Protein AF-A0AAV2L0Q2-F1 (afdb_monomer_lite)

Foldseek 3Di:
DDDDDDDDDDDDPPPPPPPPPAKDKDFPAAAFFKTKMFIDQDPQFQKKKKFKAAPVRDTFWIDMDGNPDGIDMIGGRGGGQGKIKMKMFRAHPVRDGPHMDIDMATHWFEEFDAWPDWDAPAQFKIFTFGDDTPNFQWKKKWKWFPDPPTPDIDIDIGRDPRDMDGGHHGFTKIWIWMWGGDRRHIYDIHGTDIDTYHHNVVRVVVVVVVVVVVVVVVVVVVVVVVVVVVVVVVVVVVVVVVVVVVVVVVVVVVVVVVVVVVVVVVVVVVVVVVVVVVVVVVVVVVVVVVVVVVCVVVVVVVVVVVVVVVPPPPDDDDDDDDDDD

Structure (mmCIF, N/CA/C/O backbone):
data_AF-A0AAV2L0Q2-F1
#
_entry.id   AF-A0AAV2L0Q2-F1
#
loop_
_atom_site.group_PDB
_atom_site.id
_atom_site.type_symbol
_atom_site.label_atom_id
_atom_site.label_alt_id
_atom_site.label_comp_id
_atom_site.label_asym_id
_atom_site.label_entity_id
_atom_site.label_seq_id
_atom_site.pdbx_PDB_ins_code
_atom_site.Cartn_x
_atom_site.Cartn_y
_atom_site.Cartn_z
_atom_site.occupancy
_atom_site.B_iso_or_equiv
_atom_site.auth_seq_id
_atom_site.auth_comp_id
_atom_site.auth_asym_id
_atom_site.auth_atom_id
_atom_site.pdbx_PDB_model_num
ATOM 1 N N . MET A 1 1 ? 45.723 -58.189 -77.470 1.00 44.84 1 MET A N 1
ATOM 2 C CA . MET A 1 1 ? 46.097 -57.804 -76.093 1.00 44.84 1 MET A CA 1
ATOM 3 C C . MET A 1 1 ? 46.520 -56.346 -76.115 1.00 44.84 1 MET A C 1
ATOM 5 O O . MET A 1 1 ? 47.486 -56.028 -76.790 1.00 44.84 1 MET A O 1
ATOM 9 N N . GLY A 1 2 ? 45.765 -55.464 -75.466 1.00 42.34 2 GLY A N 1
ATOM 10 C CA . GLY A 1 2 ? 46.057 -54.032 -75.399 1.00 42.34 2 GLY A CA 1
ATOM 11 C C . GLY A 1 2 ? 45.184 -53.405 -74.321 1.00 42.34 2 GLY A C 1
ATOM 12 O O . GLY A 1 2 ? 44.010 -53.138 -74.554 1.00 42.34 2 GLY A O 1
ATOM 13 N N . LEU A 1 3 ? 45.747 -53.283 -73.121 1.00 39.25 3 LEU A N 1
ATOM 14 C CA . LEU A 1 3 ? 45.095 -52.801 -71.906 1.00 39.25 3 LEU A CA 1
ATOM 15 C C . LEU A 1 3 ? 44.902 -51.277 -72.018 1.00 39.25 3 LEU A C 1
ATOM 17 O O . LEU A 1 3 ? 45.879 -50.530 -71.989 1.00 39.25 3 LEU A O 1
ATOM 21 N N . LYS A 1 4 ? 43.662 -50.805 -72.187 1.00 45.72 4 LYS A N 1
ATOM 22 C CA . LYS A 1 4 ? 43.332 -49.373 -72.118 1.00 45.72 4 LYS A CA 1
ATOM 23 C C . LYS A 1 4 ? 42.898 -49.035 -70.697 1.00 45.72 4 LYS A C 1
ATOM 25 O O . LYS A 1 4 ? 41.788 -49.355 -70.288 1.00 45.72 4 LYS A O 1
ATOM 30 N N . TRP A 1 5 ? 43.800 -48.395 -69.965 1.00 41.66 5 TRP A N 1
ATOM 31 C CA . TRP A 1 5 ? 43.518 -47.745 -68.693 1.00 41.66 5 TRP A CA 1
ATOM 32 C C . TRP A 1 5 ? 42.652 -46.510 -68.952 1.00 41.66 5 TRP A C 1
ATOM 34 O O . TRP A 1 5 ? 43.091 -45.586 -69.635 1.00 41.66 5 TRP A O 1
ATOM 44 N N . VAL A 1 6 ? 41.424 -46.494 -68.434 1.00 44.06 6 VAL A N 1
ATOM 45 C CA . VAL A 1 6 ? 40.620 -45.270 -68.352 1.00 44.06 6 VAL A CA 1
ATOM 46 C C . VAL A 1 6 ? 40.772 -44.731 -66.937 1.00 44.06 6 VAL A C 1
ATOM 48 O O . VAL A 1 6 ? 40.397 -45.375 -65.961 1.00 44.06 6 VAL A O 1
ATOM 51 N N . LEU A 1 7 ? 41.403 -43.565 -66.861 1.00 41.22 7 LEU A N 1
ATOM 52 C CA . LEU A 1 7 ? 41.655 -42.787 -65.659 1.00 41.22 7 LEU A CA 1
ATOM 53 C C . LEU A 1 7 ? 40.315 -42.250 -65.120 1.00 41.22 7 LEU A C 1
ATOM 55 O O . LEU A 1 7 ? 39.635 -41.488 -65.806 1.00 41.22 7 LEU A O 1
ATOM 59 N N . LEU A 1 8 ? 39.928 -42.654 -63.910 1.00 36.44 8 LEU A N 1
ATOM 60 C CA . LEU A 1 8 ? 38.753 -42.133 -63.210 1.00 36.44 8 LEU A CA 1
ATOM 61 C C . LEU A 1 8 ? 39.124 -40.783 -62.564 1.00 36.44 8 LEU A C 1
ATOM 63 O O . LEU A 1 8 ? 39.850 -40.747 -61.573 1.00 36.44 8 LEU A O 1
ATOM 67 N N . LEU A 1 9 ? 38.666 -39.670 -63.142 1.00 40.19 9 LEU A N 1
ATOM 68 C CA . LEU A 1 9 ? 38.799 -38.329 -62.560 1.00 40.19 9 LEU A CA 1
ATOM 69 C C . LEU A 1 9 ? 37.699 -38.119 -61.511 1.00 40.19 9 LEU A C 1
ATOM 71 O O . LEU A 1 9 ? 36.531 -37.938 -61.849 1.00 40.19 9 LEU A O 1
ATOM 75 N N . LEU A 1 10 ? 38.083 -38.155 -60.236 1.00 35.16 10 LEU A N 1
ATOM 76 C CA . LEU A 1 10 ? 37.221 -37.852 -59.097 1.00 35.16 10 LEU A CA 1
ATOM 77 C C . LEU A 1 10 ? 37.263 -36.336 -58.848 1.00 35.16 10 LEU A C 1
ATOM 79 O O . LEU A 1 10 ? 38.253 -35.809 -58.345 1.00 35.16 10 LEU A O 1
ATOM 83 N N . VAL A 1 11 ? 36.210 -35.621 -59.252 1.00 42.47 11 VAL A N 1
ATOM 84 C CA . VAL A 1 11 ? 36.063 -34.186 -58.970 1.00 42.47 11 VAL A CA 1
ATOM 85 C C . VAL A 1 11 ? 35.545 -34.038 -57.542 1.00 42.47 11 VAL A C 1
ATOM 87 O O . VAL A 1 11 ? 34.364 -34.237 -57.271 1.00 42.47 11 VAL A O 1
ATOM 90 N N . LEU A 1 12 ? 36.450 -33.710 -56.621 1.00 35.06 12 LEU A N 1
ATOM 91 C CA . LEU A 1 12 ? 36.125 -33.355 -55.244 1.00 35.06 12 LEU A CA 1
ATOM 92 C C . LEU A 1 12 ? 35.564 -31.921 -55.238 1.00 35.06 12 LEU A C 1
ATOM 94 O O . LEU A 1 12 ? 36.324 -30.953 -55.278 1.00 35.06 12 LEU A O 1
ATOM 98 N N . GLN A 1 13 ? 34.239 -31.761 -55.229 1.00 44.25 13 GLN A N 1
ATOM 99 C CA . GLN A 1 13 ? 33.643 -30.464 -54.912 1.00 44.25 13 GLN A CA 1
ATOM 100 C C . GLN A 1 13 ? 33.797 -30.213 -53.411 1.00 44.25 13 GLN A C 1
ATOM 102 O O . GLN A 1 13 ? 33.064 -30.762 -52.595 1.00 44.25 13 GLN A O 1
ATOM 107 N N . VAL A 1 14 ? 34.774 -29.383 -53.050 1.00 45.97 14 VAL A N 1
ATOM 108 C CA . VAL A 1 14 ? 34.848 -28.787 -51.715 1.00 45.97 14 VAL A CA 1
ATOM 109 C C . VAL A 1 14 ? 33.775 -27.705 -51.654 1.00 45.97 14 VAL A C 1
ATOM 111 O O . VAL A 1 14 ? 33.979 -26.582 -52.114 1.00 45.97 14 VAL A O 1
ATOM 114 N N . SER A 1 15 ? 32.609 -28.042 -51.108 1.00 45.78 15 SER A N 1
ATOM 115 C CA . SER A 1 15 ? 31.668 -27.036 -50.632 1.00 45.78 15 SER A CA 1
ATOM 116 C C . SER A 1 15 ? 32.265 -26.394 -49.380 1.00 45.78 15 SER A C 1
ATOM 118 O O . SER A 1 15 ? 32.213 -26.970 -48.294 1.00 45.78 15 SER A O 1
ATOM 120 N N . LEU A 1 16 ? 32.847 -25.202 -49.521 1.00 37.97 16 LEU A N 1
ATOM 121 C CA . LEU A 1 16 ? 33.088 -24.316 -48.385 1.00 37.97 16 LEU A CA 1
ATOM 122 C C . LEU A 1 16 ? 31.726 -23.809 -47.899 1.00 37.97 16 LEU A C 1
ATOM 124 O O . LEU A 1 16 ? 31.282 -22.726 -48.268 1.00 37.97 16 LEU A O 1
ATOM 128 N N . GLN A 1 17 ? 31.032 -24.607 -47.091 1.00 44.66 17 GLN A N 1
ATOM 129 C CA . GLN A 1 17 ? 30.009 -24.057 -46.213 1.00 44.66 17 GLN A CA 1
ATOM 130 C C . GLN A 1 17 ? 30.756 -23.254 -45.155 1.00 44.66 17 GLN A C 1
ATOM 132 O O . GLN A 1 17 ? 31.354 -23.815 -44.239 1.00 44.66 17 GLN A O 1
ATOM 137 N N . SER A 1 18 ? 30.787 -21.931 -45.315 1.00 41.44 18 SER A N 1
ATOM 138 C CA . SER A 1 18 ? 31.238 -21.074 -44.230 1.00 41.44 18 SER A CA 1
ATOM 139 C C . SER A 1 18 ? 30.205 -21.186 -43.113 1.00 41.44 18 SER A C 1
ATOM 141 O O . SER A 1 18 ? 29.092 -20.677 -43.247 1.00 41.44 18 SER A O 1
ATOM 143 N N . SER A 1 19 ? 30.552 -21.855 -42.020 1.00 42.16 19 SER A N 1
ATOM 144 C CA . SER A 1 19 ? 29.847 -21.682 -40.756 1.00 42.16 19 SER A CA 1
ATOM 145 C C . SER A 1 19 ? 30.222 -20.304 -40.203 1.00 42.16 19 SER A C 1
ATOM 147 O O . SER A 1 19 ? 31.044 -20.193 -39.294 1.00 42.16 19 SER A O 1
ATOM 149 N N . HIS A 1 20 ? 29.701 -19.235 -40.804 1.00 48.25 20 HIS A N 1
ATOM 150 C CA . HIS A 1 20 ? 29.692 -17.950 -40.118 1.00 48.25 20 HIS A CA 1
ATOM 151 C C . HIS A 1 20 ? 28.655 -18.089 -39.005 1.00 48.25 20 HIS A C 1
ATOM 153 O O . HIS A 1 20 ? 27.487 -18.373 -39.272 1.00 48.25 20 HIS A O 1
ATOM 159 N N . ALA A 1 21 ? 29.119 -18.030 -37.757 1.00 54.16 21 ALA A N 1
ATOM 160 C CA . ALA A 1 21 ? 28.234 -17.925 -36.610 1.00 54.16 21 ALA A CA 1
ATOM 161 C C . ALA A 1 21 ? 27.379 -16.677 -36.820 1.00 54.16 21 ALA A C 1
ATOM 163 O O . ALA A 1 21 ? 27.952 -15.609 -36.988 1.00 54.16 21 ALA A O 1
ATOM 164 N N . ALA A 1 22 ? 26.055 -16.841 -36.861 1.00 66.88 22 ALA A N 1
ATOM 165 C CA . ALA A 1 22 ? 25.135 -15.737 -37.085 1.00 66.88 22 ALA A CA 1
ATOM 166 C C . ALA A 1 22 ? 25.361 -14.631 -36.043 1.00 66.88 22 ALA A C 1
ATOM 168 O O . ALA A 1 22 ? 25.458 -14.923 -34.849 1.00 66.88 22 ALA A O 1
ATOM 169 N N . LEU A 1 23 ? 25.416 -13.381 -36.502 1.00 78.31 23 LEU A N 1
ATOM 170 C CA . LEU A 1 23 ? 25.549 -12.180 -35.688 1.00 78.31 23 LEU A CA 1
ATOM 171 C C . LEU A 1 23 ? 24.554 -12.228 -34.534 1.00 78.31 23 LEU A C 1
ATOM 173 O O . LEU A 1 23 ? 23.341 -12.162 -34.734 1.00 78.31 23 LEU A O 1
ATOM 177 N N . ASN A 1 24 ? 25.075 -12.321 -33.315 1.00 84.25 24 ASN A N 1
ATOM 178 C CA . ASN A 1 24 ? 24.248 -12.217 -32.132 1.00 84.25 24 ASN A CA 1
ATOM 179 C C . ASN A 1 24 ? 23.974 -10.737 -31.857 1.00 84.25 24 ASN A C 1
ATOM 181 O O . ASN A 1 24 ? 24.902 -9.937 -31.719 1.00 84.25 24 ASN A O 1
ATOM 185 N N . ILE A 1 25 ? 22.696 -10.381 -31.790 1.00 87.19 25 ILE A N 1
ATOM 186 C CA . ILE A 1 25 ? 22.215 -9.088 -31.316 1.00 87.19 25 ILE A CA 1
ATOM 187 C C . ILE A 1 25 ? 21.129 -9.332 -30.278 1.00 87.19 25 ILE A C 1
ATOM 189 O O . ILE A 1 25 ? 20.234 -10.153 -30.474 1.00 87.19 25 ILE A O 1
ATOM 193 N N . GLY A 1 26 ? 21.178 -8.565 -29.197 1.00 87.81 26 GLY A N 1
ATOM 194 C CA . GLY A 1 26 ? 20.115 -8.519 -28.208 1.00 87.81 26 GLY A CA 1
ATOM 195 C C . GLY A 1 26 ? 19.821 -7.095 -27.769 1.00 87.81 26 GLY A C 1
ATOM 196 O O . GLY A 1 26 ? 20.696 -6.221 -27.781 1.00 87.81 26 GLY A O 1
ATOM 197 N N . VAL A 1 27 ? 18.581 -6.870 -27.340 1.00 91.69 27 VAL A N 1
ATOM 198 C CA . VAL A 1 27 ? 18.250 -5.693 -26.539 1.00 91.69 27 VAL A CA 1
ATOM 199 C C . VAL A 1 27 ? 18.870 -5.895 -25.161 1.00 91.69 27 VAL A C 1
ATOM 201 O O . VAL A 1 27 ? 18.490 -6.799 -24.425 1.00 91.69 27 VAL A O 1
ATOM 204 N N . TYR A 1 28 ? 19.871 -5.080 -24.843 1.00 93.19 28 TYR A N 1
ATOM 205 C CA . TYR A 1 28 ? 20.534 -5.062 -23.544 1.00 93.19 28 TYR A CA 1
ATOM 206 C C . TYR A 1 28 ? 19.649 -4.404 -22.484 1.00 93.19 28 TYR A C 1
ATOM 208 O O . TYR A 1 28 ? 19.535 -4.901 -21.367 1.00 93.19 28 TYR A O 1
ATOM 216 N N . SER A 1 29 ? 19.011 -3.290 -22.840 1.00 92.00 29 SER A N 1
ATOM 217 C CA . SER A 1 29 ? 18.001 -2.643 -22.012 1.00 92.00 29 SER A CA 1
ATOM 218 C C . SER A 1 29 ? 17.021 -1.852 -22.866 1.00 92.00 29 SER A C 1
ATOM 220 O O . SER A 1 29 ? 17.311 -1.457 -23.998 1.00 92.00 29 SER A O 1
ATOM 222 N N . ALA A 1 30 ? 15.845 -1.618 -22.309 1.00 92.50 30 ALA A N 1
ATOM 223 C CA . ALA A 1 30 ? 14.766 -0.908 -22.958 1.00 92.50 30 ALA A CA 1
ATOM 224 C C . ALA A 1 30 ? 14.104 0.027 -21.946 1.00 92.50 30 ALA A C 1
ATOM 226 O O . ALA A 1 30 ? 13.937 -0.312 -20.771 1.00 92.50 30 ALA A O 1
ATOM 227 N N . SER A 1 31 ? 13.783 1.229 -22.412 1.00 92.12 31 SER A N 1
ATOM 228 C CA . SER A 1 31 ? 13.046 2.235 -21.656 1.00 92.12 31 SER A CA 1
ATOM 229 C C . SER A 1 31 ? 11.796 2.652 -22.426 1.00 92.12 31 SER A C 1
ATOM 231 O O . SER A 1 31 ? 11.458 2.076 -23.461 1.00 92.12 31 SER A O 1
ATOM 233 N N . THR A 1 32 ? 11.121 3.691 -21.946 1.00 93.81 32 THR A N 1
ATOM 234 C CA . THR A 1 32 ? 9.921 4.254 -22.565 1.00 93.81 32 THR A CA 1
ATOM 235 C C . THR A 1 32 ? 10.127 4.681 -24.024 1.00 93.81 32 THR A C 1
ATOM 237 O O . THR A 1 32 ? 9.211 4.564 -24.831 1.00 93.81 32 THR A O 1
ATOM 240 N N . LYS A 1 33 ? 11.312 5.206 -24.379 1.00 92.50 33 LYS A N 1
ATOM 241 C CA . LYS A 1 33 ? 11.554 5.833 -25.698 1.00 92.50 33 LYS A CA 1
ATOM 242 C C . LYS A 1 33 ? 12.858 5.421 -26.370 1.00 92.50 33 LYS A C 1
ATOM 244 O O . LYS A 1 33 ? 13.230 6.011 -27.377 1.00 92.50 33 LYS A O 1
ATOM 249 N N . HIS A 1 34 ? 13.596 4.461 -25.819 1.00 92.25 34 HIS A N 1
ATOM 250 C CA . HIS A 1 34 ? 14.830 3.998 -26.447 1.00 92.25 34 HIS A CA 1
ATOM 251 C C . HIS A 1 34 ? 15.136 2.540 -26.132 1.00 92.25 34 HIS A C 1
ATOM 253 O O . HIS A 1 34 ? 14.816 2.041 -25.052 1.00 92.25 34 HIS A O 1
ATOM 259 N N . PHE A 1 35 ? 15.838 1.906 -27.065 1.00 95.06 35 PHE A N 1
ATOM 260 C CA . PHE A 1 35 ? 16.488 0.618 -26.880 1.00 95.06 35 PHE A CA 1
ATOM 261 C C . PHE A 1 35 ? 17.996 0.812 -26.800 1.00 95.06 35 PHE A C 1
ATOM 263 O O . PHE A 1 35 ? 18.559 1.638 -27.520 1.00 95.06 35 PHE A O 1
ATOM 270 N N . VAL A 1 36 ? 18.648 0.030 -25.950 1.00 95.56 36 VAL A N 1
ATOM 271 C CA . VAL A 1 36 ? 20.093 -0.178 -25.956 1.00 95.56 36 VAL A CA 1
ATOM 272 C C . VAL A 1 36 ? 20.334 -1.579 -26.488 1.00 95.56 36 VAL A C 1
ATOM 274 O O . VAL A 1 36 ? 19.859 -2.554 -25.914 1.00 95.56 36 VAL A O 1
ATOM 277 N N . PHE A 1 37 ? 21.072 -1.681 -27.583 1.00 96.00 37 PHE A N 1
ATOM 278 C CA . PHE A 1 37 ? 21.444 -2.947 -28.198 1.00 96.00 37 PHE A CA 1
ATOM 279 C C . PHE A 1 37 ? 22.873 -3.312 -27.832 1.00 96.00 37 PHE A C 1
ATOM 281 O O . PHE A 1 37 ? 23.725 -2.434 -27.681 1.00 96.00 37 PHE A O 1
ATOM 288 N N . LYS A 1 38 ? 23.136 -4.613 -27.750 1.00 96.19 38 LYS A N 1
ATOM 289 C CA . LYS A 1 38 ? 24.474 -5.193 -27.662 1.00 96.19 38 LYS A CA 1
ATOM 290 C C . LYS A 1 38 ? 24.612 -6.256 -28.745 1.00 96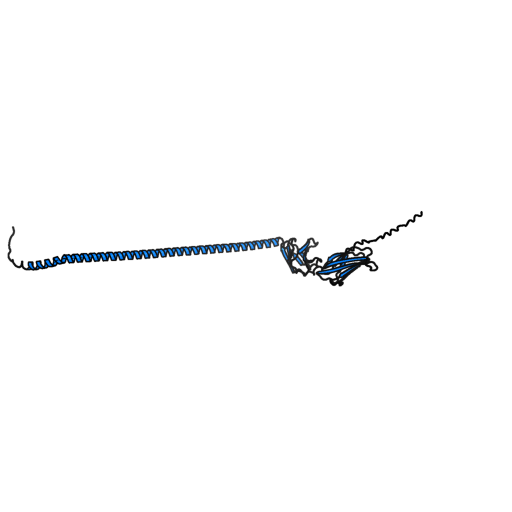.19 38 LYS A C 1
ATOM 292 O O . LYS A 1 38 ? 23.685 -7.039 -28.945 1.00 96.19 38 LYS A O 1
ATOM 297 N N . TRP A 1 39 ? 25.745 -6.266 -29.435 1.00 95.88 39 TRP A N 1
ATOM 298 C CA . TRP A 1 39 ? 26.010 -7.197 -30.530 1.00 95.88 39 TRP A CA 1
ATOM 299 C C . TRP A 1 39 ? 27.470 -7.641 -30.565 1.00 95.88 39 TRP A C 1
ATOM 301 O O . TRP A 1 39 ? 28.342 -6.997 -29.981 1.00 95.88 39 TRP A O 1
ATOM 311 N N . ASP A 1 40 ? 27.737 -8.740 -31.263 1.00 93.50 40 ASP A N 1
ATOM 312 C CA . ASP A 1 40 ? 29.094 -9.256 -31.434 1.00 93.50 40 ASP A CA 1
ATOM 313 C C . ASP A 1 40 ? 29.877 -8.489 -32.508 1.00 93.50 40 ASP A C 1
ATOM 315 O O . ASP A 1 40 ? 29.330 -7.981 -33.490 1.00 93.50 40 ASP A O 1
ATOM 319 N N . LYS A 1 41 ? 31.202 -8.410 -32.337 1.00 94.25 41 LYS A N 1
ATOM 320 C CA . LYS A 1 41 ? 32.080 -7.782 -33.329 1.00 94.25 41 LYS A CA 1
ATOM 321 C C . LYS A 1 41 ? 32.210 -8.674 -34.567 1.00 94.25 41 LYS A C 1
ATOM 323 O O . LYS A 1 41 ? 32.749 -9.774 -34.485 1.00 94.25 41 LYS A O 1
ATOM 328 N N . VAL A 1 42 ? 31.838 -8.144 -35.727 1.00 94.62 42 VAL A N 1
ATOM 329 C CA . VAL A 1 42 ? 31.977 -8.787 -37.039 1.00 94.62 42 VAL A CA 1
ATOM 330 C C . VAL A 1 42 ? 33.324 -8.426 -37.668 1.00 94.62 42 VAL A C 1
ATOM 332 O O . VAL A 1 42 ? 33.702 -7.255 -37.770 1.00 94.62 42 VAL A O 1
ATOM 335 N N . ASN A 1 43 ? 34.081 -9.436 -38.104 1.00 93.88 43 ASN A N 1
ATOM 336 C CA . ASN A 1 43 ? 35.371 -9.216 -38.760 1.00 93.88 43 ASN A CA 1
ATOM 337 C C . ASN A 1 43 ? 35.179 -8.569 -40.146 1.00 93.88 43 ASN A C 1
ATOM 339 O O . ASN A 1 43 ? 34.332 -8.989 -40.927 1.00 93.88 43 ASN A O 1
ATOM 343 N N . GLY A 1 44 ? 35.971 -7.540 -40.454 1.00 93.75 44 GLY A N 1
ATOM 344 C CA . GLY A 1 44 ? 35.866 -6.765 -41.695 1.00 93.75 44 GLY A CA 1
ATOM 345 C C . GLY A 1 44 ? 34.747 -5.716 -41.712 1.00 93.75 44 GLY A C 1
ATOM 346 O O . GLY A 1 44 ? 34.687 -4.921 -42.654 1.00 93.75 44 GLY A O 1
ATOM 347 N N . ALA A 1 45 ? 33.893 -5.664 -40.683 1.00 96.38 45 ALA A N 1
ATOM 348 C CA . ALA A 1 45 ? 32.866 -4.639 -40.560 1.00 96.38 45 ALA A CA 1
ATOM 349 C C . ALA A 1 45 ? 33.493 -3.286 -40.214 1.00 96.38 45 ALA A C 1
ATOM 351 O O . ALA A 1 45 ? 34.274 -3.164 -39.271 1.00 96.38 45 ALA A O 1
ATOM 352 N N . MET A 1 46 ? 33.140 -2.268 -40.992 1.00 97.12 46 MET A N 1
ATOM 353 C CA . MET A 1 46 ? 33.529 -0.873 -40.797 1.00 97.12 46 MET A CA 1
ATOM 354 C C . MET A 1 46 ? 32.424 -0.058 -40.120 1.00 97.12 46 MET A C 1
ATOM 356 O O . MET A 1 46 ? 32.721 0.943 -39.465 1.00 97.12 46 MET A O 1
ATOM 360 N N . SER A 1 47 ? 31.174 -0.504 -40.234 1.00 97.62 47 SER A N 1
ATOM 361 C CA . SER A 1 47 ? 30.029 0.084 -39.549 1.00 97.62 47 SER A CA 1
ATOM 362 C C . SER A 1 47 ? 28.980 -0.961 -39.177 1.00 97.62 47 SER A C 1
ATOM 364 O O . SER A 1 47 ? 28.933 -2.053 -39.747 1.00 97.62 47 SER A O 1
ATOM 366 N N . TYR A 1 48 ? 28.130 -0.591 -38.223 1.00 97.31 48 TYR A N 1
ATOM 367 C CA . TYR A 1 48 ? 26.908 -1.304 -37.872 1.00 97.31 48 TYR A CA 1
ATOM 368 C C . TYR A 1 48 ? 25.732 -0.351 -38.015 1.00 97.31 48 TYR A C 1
ATOM 370 O O . TYR A 1 48 ? 25.747 0.731 -37.430 1.00 97.31 48 TYR A O 1
ATOM 378 N N . GLU A 1 49 ? 24.719 -0.742 -38.775 1.00 96.81 49 GLU A N 1
ATOM 379 C CA . GLU A 1 49 ? 23.507 0.046 -38.976 1.00 96.81 49 GLU A CA 1
ATOM 380 C C . GLU A 1 49 ? 22.328 -0.641 -38.304 1.00 96.81 49 GLU A C 1
ATOM 382 O O . GLU A 1 49 ? 21.989 -1.767 -38.658 1.00 96.81 49 GLU A O 1
ATOM 387 N N . ILE A 1 50 ? 21.701 0.036 -37.344 1.00 96.44 50 ILE A N 1
ATOM 388 C CA . ILE A 1 50 ? 20.507 -0.450 -36.651 1.00 96.44 50 ILE A CA 1
ATOM 389 C C . ILE A 1 50 ? 19.290 0.278 -37.196 1.00 96.44 50 ILE A C 1
ATOM 391 O O . ILE A 1 50 ? 19.266 1.507 -37.247 1.00 96.44 50 ILE A O 1
ATOM 395 N N . THR A 1 51 ? 18.262 -0.478 -37.561 1.00 95.88 51 THR A N 1
ATOM 396 C CA . THR A 1 51 ? 16.976 0.030 -38.036 1.00 95.88 51 THR A CA 1
ATOM 397 C C . THR A 1 51 ? 15.859 -0.493 -37.146 1.00 95.88 51 THR A C 1
ATOM 399 O O . THR A 1 51 ? 15.813 -1.681 -36.847 1.00 95.88 51 THR A O 1
ATOM 402 N N . ILE A 1 52 ? 14.943 0.389 -36.741 1.00 96.88 52 ILE A N 1
ATOM 403 C CA . ILE A 1 52 ? 13.743 0.039 -35.976 1.00 96.88 52 ILE A CA 1
ATOM 404 C C . ILE A 1 52 ? 12.511 0.308 -36.829 1.00 96.88 52 ILE A C 1
ATOM 406 O O . ILE A 1 52 ? 12.364 1.392 -37.403 1.00 96.88 52 ILE A O 1
ATOM 410 N N . THR A 1 53 ? 11.615 -0.669 -36.884 1.00 96.00 53 THR A N 1
ATOM 411 C CA . THR A 1 53 ? 10.357 -0.616 -37.626 1.00 96.00 53 THR A CA 1
ATOM 412 C C . THR A 1 53 ? 9.171 -0.887 -36.709 1.00 96.00 53 THR A C 1
ATOM 414 O O . THR A 1 53 ? 9.256 -1.690 -35.777 1.00 96.00 53 THR A O 1
ATOM 417 N N . ASN A 1 54 ? 8.066 -0.184 -36.952 1.00 94.44 54 ASN A N 1
ATOM 418 C CA . ASN A 1 54 ? 6.797 -0.452 -36.278 1.00 94.44 54 ASN A CA 1
ATOM 419 C C . ASN A 1 54 ? 6.090 -1.675 -36.897 1.00 94.44 54 ASN A C 1
ATOM 421 O O . ASN A 1 54 ? 6.542 -2.238 -37.892 1.00 94.44 54 ASN A O 1
ATOM 425 N N . ILE A 1 55 ? 4.935 -2.050 -36.346 1.00 90.56 55 ILE A N 1
ATOM 426 C CA . ILE A 1 55 ? 4.116 -3.166 -36.852 1.00 90.56 55 ILE A CA 1
ATOM 427 C C . ILE A 1 55 ? 3.616 -2.985 -38.299 1.00 90.56 55 ILE A C 1
ATOM 429 O O . ILE A 1 55 ? 3.253 -3.958 -38.950 1.00 90.56 55 ILE A O 1
ATOM 433 N N . ALA A 1 56 ? 3.614 -1.754 -38.819 1.00 93.50 56 ALA A N 1
ATOM 434 C CA . ALA A 1 56 ? 3.283 -1.442 -40.209 1.00 93.50 56 ALA A CA 1
ATOM 435 C C . ALA A 1 56 ? 4.520 -1.481 -41.133 1.00 93.50 56 ALA A C 1
ATOM 437 O O . ALA A 1 56 ? 4.451 -1.021 -42.273 1.00 93.50 56 ALA A O 1
ATOM 438 N N . ASN A 1 57 ? 5.656 -2.002 -40.649 1.00 91.50 57 ASN A N 1
ATOM 439 C CA . ASN A 1 57 ? 6.955 -2.042 -41.330 1.00 91.50 57 ASN A CA 1
ATOM 440 C C . ASN A 1 57 ? 7.503 -0.660 -41.727 1.00 91.50 57 ASN A C 1
ATOM 442 O O . ASN A 1 57 ? 8.357 -0.540 -42.607 1.00 91.50 57 ASN A O 1
ATOM 446 N N . GLN A 1 58 ? 7.038 0.407 -41.078 1.00 94.19 58 GLN A N 1
ATOM 447 C CA . GLN A 1 58 ? 7.565 1.749 -41.290 1.00 94.19 58 GLN A CA 1
ATOM 448 C C . GLN A 1 58 ? 8.801 1.942 -40.419 1.00 94.19 58 GLN A C 1
ATOM 450 O O . GLN A 1 58 ? 8.765 1.676 -39.216 1.00 94.19 58 GLN A O 1
ATOM 455 N N . ARG A 1 59 ? 9.892 2.440 -41.011 1.00 94.56 59 ARG A N 1
ATOM 456 C CA . ARG A 1 59 ? 11.101 2.802 -40.266 1.00 94.56 59 ARG A CA 1
ATOM 457 C C . ARG A 1 59 ? 10.819 4.000 -39.365 1.00 94.56 59 ARG A C 1
ATOM 459 O O . ARG A 1 59 ? 10.563 5.094 -39.861 1.00 94.56 59 ARG A O 1
ATOM 466 N N . VAL A 1 60 ? 10.927 3.789 -38.060 1.00 95.38 60 VAL A N 1
ATOM 467 C CA . VAL A 1 60 ? 10.712 4.813 -37.025 1.00 95.38 60 VAL A CA 1
ATOM 468 C C . VAL A 1 60 ? 12.008 5.228 -36.337 1.00 95.38 60 VAL A C 1
ATOM 470 O 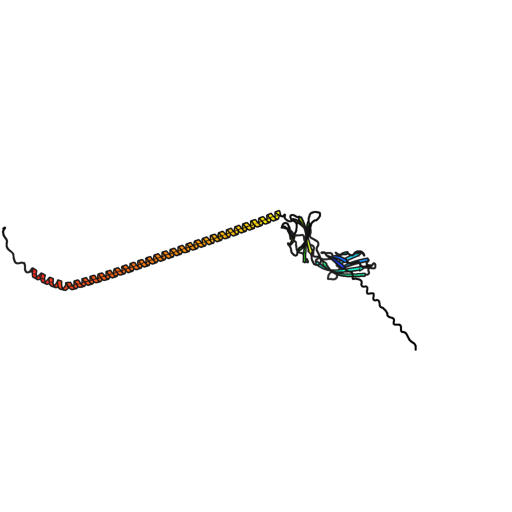O . VAL A 1 60 ? 12.118 6.374 -35.911 1.00 95.38 60 VAL A O 1
ATOM 473 N N . GLY A 1 61 ? 13.003 4.335 -36.304 1.00 93.94 61 GLY A N 1
ATOM 474 C CA . GLY A 1 61 ? 14.294 4.576 -35.669 1.00 93.94 61 GLY A CA 1
ATOM 475 C C . GLY A 1 61 ? 15.466 4.103 -36.521 1.00 93.94 61 GLY A C 1
ATOM 476 O O . GLY A 1 61 ? 15.337 3.163 -37.310 1.00 93.94 61 GLY A O 1
ATOM 477 N N . PHE A 1 62 ? 16.609 4.773 -36.381 1.00 94.94 62 PHE A N 1
ATOM 478 C CA . PHE A 1 62 ? 17.833 4.446 -37.112 1.00 94.94 62 PHE A CA 1
ATOM 479 C C . PHE A 1 62 ? 19.078 4.971 -36.388 1.00 94.94 62 PHE A C 1
ATOM 481 O O . PHE A 1 62 ? 19.056 6.093 -35.880 1.00 94.94 62 PHE A O 1
ATOM 488 N N . ALA A 1 63 ? 20.163 4.194 -36.381 1.00 96.19 63 ALA A N 1
ATOM 489 C CA . ALA A 1 63 ? 21.475 4.633 -35.908 1.00 96.19 63 ALA A CA 1
ATOM 490 C C . ALA A 1 63 ? 22.614 3.906 -36.638 1.00 96.19 63 ALA A C 1
ATOM 492 O O . ALA A 1 63 ? 22.457 2.759 -37.055 1.00 96.19 63 ALA A O 1
ATOM 493 N N . VAL A 1 64 ? 23.772 4.563 -36.752 1.00 96.88 64 VAL A N 1
ATOM 494 C CA . VAL A 1 64 ? 24.994 3.987 -37.333 1.00 96.88 64 VAL A CA 1
ATOM 495 C C . VAL A 1 64 ? 26.131 4.086 -36.329 1.00 96.88 64 VAL A C 1
ATOM 497 O O . VAL A 1 64 ? 26.383 5.153 -35.772 1.00 96.88 64 VAL A O 1
ATOM 500 N N . PHE A 1 65 ? 26.841 2.982 -36.133 1.00 97.56 65 PHE A N 1
ATOM 501 C CA . PHE A 1 65 ? 27.970 2.868 -35.218 1.00 97.56 65 PHE A CA 1
ATOM 502 C C . PHE A 1 65 ? 29.235 2.445 -35.965 1.00 97.56 65 PHE A C 1
ATOM 504 O O . PHE A 1 65 ? 29.168 1.825 -37.025 1.00 97.56 65 PHE A O 1
ATOM 511 N N . GLY A 1 66 ? 30.403 2.794 -35.422 1.00 97.12 66 GLY A N 1
ATOM 512 C CA . GLY A 1 66 ? 31.691 2.477 -36.039 1.00 97.12 66 GLY A CA 1
ATOM 513 C C . GLY A 1 66 ? 32.136 1.026 -35.823 1.00 97.12 66 GLY A C 1
ATOM 514 O O . GLY A 1 66 ? 31.621 0.316 -34.964 1.00 97.12 66 GLY A O 1
ATOM 515 N N . ALA A 1 67 ? 33.170 0.617 -36.559 1.00 94.56 67 ALA A N 1
ATOM 516 C CA . ALA A 1 67 ? 33.747 -0.736 -36.581 1.00 94.56 67 ALA A CA 1
ATOM 517 C C . ALA A 1 67 ? 34.054 -1.374 -35.209 1.00 94.56 67 ALA A C 1
ATOM 519 O O . ALA A 1 67 ? 34.047 -2.597 -35.064 1.00 94.56 67 ALA A O 1
ATOM 520 N N . ASN A 1 68 ? 34.385 -0.552 -34.209 1.00 94.62 68 ASN A N 1
ATOM 521 C CA . ASN A 1 68 ? 34.790 -1.005 -32.875 1.00 94.62 68 ASN A CA 1
ATOM 522 C C . ASN A 1 68 ? 33.687 -0.847 -31.818 1.00 94.62 68 ASN A C 1
ATOM 524 O O . ASN A 1 68 ? 33.931 -1.116 -30.645 1.00 94.62 68 ASN A O 1
ATOM 528 N N . THR A 1 69 ? 32.490 -0.415 -32.213 1.00 95.94 69 THR A N 1
ATOM 529 C CA . THR A 1 69 ? 31.342 -0.277 -31.320 1.00 95.94 69 THR A CA 1
ATOM 530 C C . THR A 1 69 ? 30.530 -1.570 -31.318 1.00 95.94 69 THR A C 1
ATOM 532 O O . THR A 1 69 ? 30.156 -2.067 -32.374 1.00 95.94 69 THR A O 1
ATOM 535 N N . VAL A 1 70 ? 30.254 -2.096 -30.124 1.00 95.50 70 VAL A N 1
ATOM 536 C CA . VAL A 1 70 ? 29.489 -3.342 -29.889 1.00 95.50 70 VAL A CA 1
ATOM 537 C C . VAL A 1 70 ? 28.249 -3.118 -29.014 1.00 95.50 70 VAL A C 1
ATOM 539 O O . VAL A 1 70 ? 27.593 -4.058 -28.570 1.00 95.50 70 VAL A O 1
ATOM 542 N N . MET A 1 71 ? 27.958 -1.854 -28.709 1.00 96.06 71 MET A N 1
ATOM 543 C CA . MET A 1 71 ? 26.810 -1.436 -27.916 1.00 96.06 71 MET A CA 1
ATOM 544 C C . MET A 1 71 ? 26.399 -0.025 -28.328 1.00 96.06 71 MET A C 1
ATOM 546 O O . MET A 1 71 ? 27.255 0.837 -28.531 1.00 96.06 71 MET A O 1
ATOM 550 N N . GLY A 1 72 ? 25.098 0.218 -28.441 1.00 95.06 72 GLY A N 1
ATOM 551 C CA . GLY A 1 72 ? 24.580 1.494 -28.916 1.00 95.06 72 GLY A CA 1
ATOM 552 C C . GLY A 1 72 ? 23.092 1.648 -28.654 1.00 95.06 72 GLY A C 1
ATOM 553 O O . GLY A 1 72 ? 22.380 0.660 -28.486 1.00 95.06 72 GLY A O 1
ATOM 554 N N . SER A 1 73 ? 22.624 2.892 -28.599 1.00 95.00 73 SER A N 1
ATOM 555 C CA . SER A 1 73 ? 21.225 3.213 -28.326 1.00 95.00 73 SER A CA 1
ATOM 556 C C . SER A 1 73 ? 20.508 3.776 -29.550 1.00 95.00 73 SER A C 1
ATOM 558 O O . SER A 1 73 ? 21.100 4.464 -30.381 1.00 95.00 73 SER A O 1
ATOM 560 N N . VAL A 1 74 ? 19.209 3.495 -29.647 1.00 95.31 74 VAL A N 1
ATOM 561 C CA . VAL A 1 74 ? 18.313 4.066 -30.659 1.00 95.31 74 VAL A CA 1
ATOM 562 C C . VAL A 1 74 ? 17.077 4.609 -29.955 1.00 95.31 74 VAL A C 1
ATOM 564 O O . VAL A 1 74 ? 16.419 3.872 -29.224 1.00 95.31 74 VAL A O 1
ATOM 567 N N . SER A 1 75 ? 16.771 5.891 -30.158 1.00 87.88 75 SER A N 1
ATOM 568 C CA . SER A 1 75 ? 15.706 6.613 -29.440 1.00 87.88 75 SER A CA 1
ATOM 569 C C . SER A 1 75 ? 14.647 7.268 -30.336 1.00 87.88 75 SER A C 1
ATOM 571 O O . SER A 1 75 ? 13.666 7.815 -29.836 1.00 87.88 75 SER A O 1
ATOM 573 N N . SER A 1 76 ? 14.820 7.263 -31.661 1.00 82.00 76 SER A N 1
ATOM 574 C CA . SER A 1 76 ? 13.915 7.978 -32.564 1.00 82.00 76 SER A CA 1
ATOM 575 C C . SER A 1 76 ? 12.597 7.232 -32.787 1.00 82.00 76 SER A C 1
ATOM 577 O O . SER A 1 76 ? 12.581 6.040 -33.083 1.00 82.00 76 SER A O 1
ATOM 579 N N . GLY A 1 77 ? 11.488 7.968 -32.637 1.00 83.31 77 GLY A N 1
ATOM 580 C CA . GLY A 1 77 ? 10.142 7.544 -33.041 1.00 83.31 77 GLY A CA 1
ATOM 581 C C . GLY A 1 77 ? 9.500 6.431 -32.208 1.00 83.31 77 GLY A C 1
ATOM 582 O O . GLY A 1 77 ? 8.484 5.884 -32.637 1.00 83.31 77 GLY A O 1
ATOM 583 N N . LEU A 1 78 ? 10.072 6.081 -31.051 1.00 93.19 78 LEU A N 1
ATOM 584 C CA . LEU A 1 78 ? 9.534 5.030 -30.189 1.00 93.19 78 LEU A CA 1
ATOM 585 C C . LEU A 1 78 ? 8.491 5.586 -29.210 1.00 93.19 78 LEU A C 1
ATOM 587 O O . LEU A 1 78 ? 8.721 6.600 -28.547 1.00 93.19 78 LEU A O 1
ATOM 591 N N . ALA A 1 79 ? 7.355 4.902 -29.118 1.00 94.00 79 ALA A N 1
ATOM 592 C CA . ALA A 1 79 ? 6.298 5.136 -28.146 1.00 94.00 79 ALA A CA 1
ATOM 593 C C . ALA A 1 79 ? 6.407 4.131 -26.991 1.00 94.00 79 ALA A C 1
ATOM 595 O O . ALA A 1 79 ? 6.962 3.042 -27.160 1.00 94.00 79 ALA A O 1
ATOM 596 N N . ALA 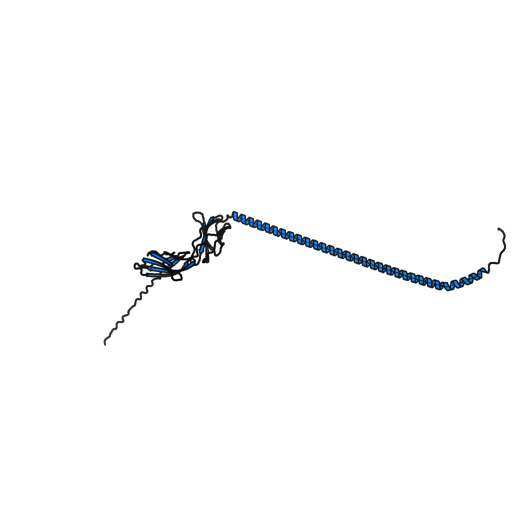A 1 80 ? 5.865 4.498 -25.831 1.00 95.62 80 ALA A N 1
ATOM 597 C CA . ALA A 1 80 ? 5.798 3.635 -24.657 1.00 95.62 80 ALA A CA 1
ATOM 598 C C . ALA A 1 80 ? 4.959 2.376 -24.926 1.00 95.62 80 ALA A C 1
ATOM 600 O O . ALA A 1 80 ? 4.048 2.406 -25.758 1.00 95.62 80 ALA A O 1
ATOM 601 N N . ASN A 1 81 ? 5.240 1.287 -24.204 1.00 96.38 81 ASN A N 1
ATOM 602 C CA . ASN A 1 81 ? 4.465 0.041 -24.247 1.00 96.38 81 ASN A CA 1
ATOM 603 C C . ASN A 1 81 ? 4.123 -0.442 -25.678 1.00 96.38 81 ASN A C 1
ATOM 605 O O . ASN A 1 81 ? 2.996 -0.839 -25.970 1.00 96.38 81 ASN A O 1
ATOM 609 N N . THR A 1 82 ? 5.084 -0.356 -26.599 1.00 95.62 82 THR A N 1
ATOM 610 C CA . THR A 1 82 ? 4.886 -0.640 -28.025 1.00 95.62 82 THR A CA 1
ATOM 611 C C . THR A 1 82 ? 5.921 -1.648 -28.515 1.00 95.62 82 THR A C 1
ATOM 613 O O . THR A 1 82 ? 7.115 -1.510 -28.245 1.00 95.62 82 THR A O 1
ATOM 616 N N . ASN A 1 83 ? 5.465 -2.694 -29.210 1.00 95.56 83 ASN A N 1
ATOM 617 C CA . ASN A 1 83 ? 6.345 -3.716 -29.776 1.00 95.56 83 ASN A CA 1
ATOM 618 C C . ASN A 1 83 ? 6.939 -3.232 -31.107 1.00 95.56 83 ASN A C 1
ATOM 620 O O . ASN A 1 83 ? 6.211 -2.773 -31.993 1.00 95.56 83 ASN A O 1
ATOM 624 N N . TYR A 1 84 ? 8.252 -3.363 -31.253 1.00 96.00 84 TYR A N 1
ATOM 625 C CA . TYR A 1 84 ? 8.998 -2.966 -32.441 1.00 96.00 84 TYR A CA 1
ATOM 626 C C . TYR A 1 84 ? 9.832 -4.119 -32.975 1.00 96.00 84 TYR A C 1
ATOM 628 O O . TYR A 1 84 ? 10.347 -4.935 -32.213 1.00 96.00 84 TYR A O 1
ATOM 636 N N . THR A 1 85 ? 10.031 -4.131 -34.292 1.00 95.50 85 THR A N 1
ATOM 637 C CA . THR A 1 85 ? 11.016 -5.003 -34.935 1.00 95.50 85 THR A CA 1
ATOM 638 C C . THR A 1 85 ? 12.297 -4.217 -35.160 1.00 95.50 85 THR A C 1
ATOM 640 O O . THR A 1 85 ? 12.266 -3.115 -35.711 1.00 95.50 85 THR A O 1
ATOM 643 N N . TYR A 1 86 ? 13.427 -4.780 -34.755 1.00 94.88 86 TYR A N 1
ATOM 644 C CA . TYR A 1 86 ? 14.746 -4.212 -34.992 1.00 94.88 86 TYR A CA 1
ATOM 645 C C . TYR A 1 86 ? 15.558 -5.100 -35.928 1.00 94.88 86 TYR A C 1
ATOM 647 O O . TYR A 1 86 ? 15.416 -6.322 -35.922 1.00 94.88 86 TYR A O 1
ATOM 655 N N . SER A 1 87 ? 16.443 -4.484 -36.703 1.00 95.06 87 SER A N 1
ATOM 656 C CA . SER A 1 87 ? 17.467 -5.171 -37.481 1.00 95.06 87 SER A CA 1
ATOM 657 C C . SER A 1 87 ? 18.805 -4.462 -37.335 1.00 95.06 87 SER A C 1
ATOM 659 O O . SER A 1 87 ? 18.853 -3.239 -37.215 1.00 95.06 87 SER A O 1
ATOM 661 N N . ILE A 1 88 ? 19.889 -5.228 -37.363 1.00 95.81 88 ILE A N 1
ATOM 662 C CA . ILE A 1 88 ? 21.258 -4.726 -37.443 1.00 95.81 88 ILE A CA 1
ATOM 663 C C . ILE A 1 88 ? 21.928 -5.286 -38.690 1.00 95.81 88 ILE A C 1
ATOM 665 O O . ILE A 1 88 ? 21.772 -6.463 -39.008 1.00 95.81 88 ILE A O 1
ATOM 669 N N . GLU A 1 89 ? 22.686 -4.447 -39.381 1.00 96.19 89 GLU A N 1
ATOM 670 C CA . GLU A 1 89 ? 23.509 -4.826 -40.525 1.00 96.19 89 GLU A CA 1
ATOM 671 C C . GLU A 1 89 ? 24.957 -4.405 -40.268 1.00 96.19 89 GLU A C 1
ATOM 673 O O . GLU A 1 89 ? 25.245 -3.221 -40.091 1.00 96.19 89 GLU A O 1
ATOM 678 N N . ALA A 1 90 ? 25.883 -5.362 -40.268 1.00 96.81 90 ALA A N 1
ATOM 679 C CA . ALA A 1 90 ? 27.316 -5.106 -40.250 1.00 96.81 90 ALA A CA 1
ATOM 680 C C . ALA A 1 90 ? 27.802 -4.886 -41.688 1.00 96.81 90 ALA A C 1
ATOM 682 O O . ALA A 1 90 ? 27.651 -5.767 -42.536 1.00 96.81 90 ALA A O 1
ATOM 683 N N . LYS A 1 91 ? 28.390 -3.723 -41.985 1.00 96.81 91 LYS A N 1
ATOM 684 C CA . LYS A 1 91 ? 28.776 -3.324 -43.349 1.00 96.81 91 LYS A CA 1
ATOM 685 C C . LYS A 1 91 ? 30.275 -3.107 -43.472 1.00 96.81 91 LYS A C 1
ATOM 687 O O . LYS A 1 91 ? 30.915 -2.579 -42.566 1.00 96.81 91 LYS A O 1
ATOM 692 N N . ASN A 1 92 ? 30.853 -3.510 -44.601 1.00 96.44 92 ASN A N 1
ATOM 693 C CA . ASN A 1 92 ? 32.259 -3.244 -44.918 1.00 96.44 92 ASN A CA 1
ATOM 694 C C . ASN A 1 92 ? 32.465 -1.818 -45.478 1.00 96.44 92 ASN A C 1
ATOM 696 O O . ASN A 1 92 ? 31.514 -1.057 -45.639 1.00 96.44 92 ASN A O 1
ATOM 700 N N . ALA A 1 93 ? 33.706 -1.459 -45.831 1.00 95.31 93 ALA A N 1
ATOM 701 C CA . ALA A 1 93 ? 34.053 -0.125 -46.350 1.00 95.31 93 ALA A CA 1
ATOM 702 C C . ALA A 1 93 ? 33.305 0.284 -47.637 1.00 95.31 93 ALA A C 1
ATOM 704 O O . ALA A 1 93 ? 33.207 1.469 -47.938 1.00 95.31 93 ALA A O 1
ATOM 705 N N . THR A 1 94 ? 32.793 -0.684 -48.403 1.00 95.75 94 THR A N 1
ATOM 706 C CA . THR A 1 94 ? 32.030 -0.442 -49.641 1.00 95.75 94 THR A CA 1
ATOM 707 C C . THR A 1 94 ? 30.520 -0.341 -49.406 1.00 95.75 94 THR A C 1
ATOM 709 O O . THR A 1 94 ? 29.773 -0.115 -50.352 1.00 95.75 94 THR A O 1
ATOM 712 N N . GLY A 1 95 ? 30.062 -0.520 -48.161 1.00 93.00 95 GLY A N 1
ATOM 713 C CA . GLY A 1 95 ? 28.645 -0.549 -47.796 1.00 93.00 95 GLY A CA 1
ATOM 714 C C . GLY A 1 95 ? 27.964 -1.908 -47.996 1.00 93.00 95 GLY A C 1
ATOM 715 O O . GLY A 1 95 ? 26.770 -2.027 -47.734 1.00 93.00 95 GLY A O 1
ATOM 716 N N . ALA A 1 96 ? 28.691 -2.942 -48.432 1.00 95.38 96 ALA A N 1
ATOM 717 C CA . ALA A 1 96 ? 28.137 -4.286 -48.549 1.00 95.38 96 ALA A CA 1
ATOM 718 C C . ALA A 1 96 ? 27.912 -4.902 -47.161 1.00 95.38 96 ALA A C 1
ATOM 720 O O . ALA A 1 96 ? 28.800 -4.856 -46.303 1.00 95.38 96 ALA A O 1
ATOM 721 N N . VAL A 1 97 ? 26.727 -5.486 -46.970 1.00 96.38 97 VAL A N 1
ATOM 722 C CA . VAL A 1 97 ? 26.349 -6.209 -45.752 1.00 96.38 97 VAL A CA 1
ATOM 723 C C . VAL A 1 97 ? 27.183 -7.483 -45.667 1.00 96.38 97 VAL A C 1
ATOM 725 O O . VAL A 1 97 ? 27.102 -8.348 -46.537 1.00 96.38 97 VAL A O 1
ATOM 728 N N . LEU A 1 98 ? 28.012 -7.568 -44.632 1.00 95.19 98 LEU A N 1
ATOM 729 C CA . LEU A 1 98 ? 28.752 -8.773 -44.271 1.00 95.19 98 LEU A CA 1
ATOM 730 C C . LEU A 1 98 ? 27.857 -9.729 -43.495 1.00 95.19 98 LEU A C 1
ATOM 732 O O . LEU A 1 98 ? 27.906 -10.936 -43.709 1.00 95.19 98 LEU A O 1
ATOM 736 N N . GLU A 1 99 ? 27.043 -9.171 -42.601 1.00 94.69 99 GLU A N 1
ATOM 737 C CA . GLU A 1 99 ? 26.187 -9.940 -41.719 1.00 94.69 99 GLU A CA 1
ATOM 738 C C . GLU A 1 99 ? 24.991 -9.117 -41.246 1.00 94.69 99 GLU A C 1
ATOM 740 O O . GLU A 1 99 ? 25.056 -7.887 -41.197 1.00 94.69 99 GLU A O 1
ATOM 745 N N . SER A 1 100 ? 23.894 -9.786 -40.896 1.00 94.06 100 SER A N 1
ATOM 746 C CA . SER A 1 100 ? 22.700 -9.128 -40.375 1.00 94.06 100 SER A CA 1
ATOM 747 C C . SER A 1 100 ? 21.969 -10.002 -39.368 1.00 94.06 100 SER A C 1
ATOM 749 O O . SER A 1 100 ? 22.058 -11.228 -39.429 1.00 94.06 100 SER A O 1
ATOM 751 N N . ALA A 1 101 ? 21.228 -9.364 -38.470 1.00 94.00 101 ALA A N 1
ATOM 752 C CA . ALA A 1 101 ? 20.355 -10.036 -37.520 1.00 94.00 101 ALA A CA 1
ATOM 753 C C . ALA A 1 101 ? 19.130 -9.169 -37.211 1.00 94.00 101 ALA A C 1
ATOM 755 O O . ALA A 1 101 ? 19.148 -7.956 -37.422 1.00 94.00 101 ALA A O 1
ATOM 756 N N . SER A 1 102 ? 18.047 -9.785 -36.739 1.00 93.31 102 SER A N 1
ATOM 757 C CA . SER A 1 102 ? 16.799 -9.083 -36.426 1.00 93.31 102 SER A CA 1
ATOM 758 C C . SER A 1 102 ? 16.057 -9.735 -35.267 1.00 93.31 102 SER A C 1
ATOM 760 O O . SER A 1 102 ? 16.293 -10.899 -34.948 1.00 93.31 102 SER A O 1
ATOM 762 N N . GLY A 1 103 ? 15.159 -8.981 -34.642 1.00 93.00 103 GLY A N 1
ATOM 763 C CA . GLY A 1 103 ? 14.331 -9.456 -33.542 1.00 93.00 103 GLY A CA 1
ATOM 764 C C . GLY A 1 103 ? 13.199 -8.490 -33.224 1.00 93.00 103 GLY A C 1
ATOM 765 O O . GLY A 1 103 ? 13.026 -7.470 -33.892 1.00 93.00 103 GLY A O 1
ATOM 766 N N . GLN A 1 104 ? 12.423 -8.817 -32.193 1.00 93.88 104 GLN A N 1
ATOM 767 C CA . GLN A 1 104 ? 11.351 -7.963 -31.685 1.00 93.88 104 GLN A CA 1
ATOM 768 C C . GLN A 1 104 ? 11.567 -7.636 -30.214 1.00 93.88 104 GLN A C 1
ATOM 770 O O . GLN A 1 104 ? 12.156 -8.431 -29.475 1.00 93.88 104 GLN A O 1
ATOM 775 N N . HIS A 1 105 ? 11.101 -6.465 -29.792 1.00 95.38 105 HIS A N 1
ATOM 776 C CA . HIS A 1 105 ? 11.101 -6.087 -28.387 1.00 95.38 105 HIS A CA 1
ATOM 777 C C . HIS A 1 105 ? 10.036 -5.038 -28.070 1.00 95.38 105 HIS A C 1
ATOM 779 O O . HIS A 1 105 ? 9.742 -4.157 -28.882 1.00 95.38 105 HIS A O 1
ATOM 785 N N . LEU A 1 106 ? 9.497 -5.125 -26.857 1.00 96.00 106 LEU A N 1
ATOM 786 C CA . LEU A 1 106 ? 8.541 -4.178 -26.295 1.00 96.00 106 LEU A CA 1
ATOM 787 C C . LEU A 1 106 ? 9.297 -3.009 -25.645 1.00 96.00 106 LEU A C 1
ATOM 789 O O . LEU A 1 106 ? 10.322 -3.227 -25.007 1.00 96.00 106 LEU A O 1
ATOM 793 N N . THR A 1 107 ? 8.818 -1.775 -25.794 1.00 96.12 107 THR A N 1
ATOM 794 C CA . THR A 1 107 ? 9.298 -0.644 -24.980 1.00 96.12 107 THR A CA 1
ATOM 795 C C . THR A 1 107 ? 8.686 -0.667 -23.581 1.00 96.12 107 THR A C 1
ATOM 797 O O . THR A 1 107 ? 7.573 -1.159 -23.370 1.00 96.12 107 THR A O 1
ATOM 800 N N . ALA A 1 108 ? 9.395 -0.090 -22.613 1.00 96.62 108 ALA A N 1
ATOM 801 C CA . ALA A 1 108 ? 8.891 0.011 -21.248 1.00 96.62 108 ALA A CA 1
ATOM 802 C C . ALA A 1 108 ? 7.614 0.880 -21.171 1.00 96.62 108 ALA A C 1
ATOM 804 O O . ALA A 1 108 ? 7.316 1.630 -22.114 1.00 96.62 108 ALA A O 1
ATOM 805 N N . PRO A 1 109 ? 6.865 0.827 -20.053 1.00 97.31 109 PRO A N 1
ATOM 806 C CA . PRO A 1 109 ? 5.695 1.675 -19.857 1.00 97.31 109 PRO A CA 1
ATOM 807 C C . PRO A 1 109 ? 6.036 3.172 -19.890 1.00 97.31 109 PRO A C 1
ATOM 809 O O . PRO A 1 109 ? 7.208 3.578 -19.862 1.00 97.31 109 PRO A O 1
ATOM 812 N N . GLU A 1 110 ? 4.994 4.003 -19.950 1.00 95.06 110 GLU A N 1
ATOM 813 C CA . GLU A 1 110 ? 5.147 5.458 -19.869 1.00 95.06 110 GLU A CA 1
ATOM 814 C C . GLU A 1 110 ? 5.812 5.857 -18.546 1.00 95.06 110 GLU A C 1
ATOM 816 O O . GLU A 1 110 ? 5.727 5.138 -17.546 1.00 95.06 110 GLU A O 1
ATOM 821 N N . ARG A 1 111 ? 6.504 7.001 -18.544 1.00 92.50 111 ARG A N 1
ATOM 822 C CA . ARG A 1 111 ? 7.082 7.559 -17.318 1.00 92.50 111 ARG A CA 1
ATOM 823 C C . ARG A 1 111 ? 5.994 7.704 -16.244 1.00 92.50 111 ARG A C 1
ATOM 825 O O . ARG A 1 111 ? 4.882 8.140 -16.540 1.00 92.50 111 ARG A O 1
ATOM 832 N N . MET A 1 112 ? 6.346 7.362 -15.006 1.00 96.00 112 MET A N 1
ATOM 833 C CA . MET A 1 112 ? 5.497 7.556 -13.828 1.00 96.00 112 MET A CA 1
ATOM 834 C C . MET A 1 112 ? 5.159 9.040 -13.603 1.00 96.00 112 MET A C 1
ATOM 836 O O . MET A 1 112 ? 5.996 9.911 -13.850 1.00 96.00 112 MET A O 1
ATOM 840 N N . ASP A 1 113 ? 3.953 9.314 -13.103 1.00 96.25 113 ASP A N 1
ATOM 841 C CA . ASP A 1 113 ? 3.621 10.628 -12.530 1.00 96.25 113 ASP A CA 1
ATOM 842 C C . ASP A 1 113 ? 4.337 10.787 -11.178 1.00 96.25 113 ASP A C 1
ATOM 844 O O . ASP A 1 113 ? 4.800 9.781 -10.632 1.00 96.25 113 ASP A O 1
ATOM 848 N N . PRO A 1 114 ? 4.459 12.007 -10.624 1.00 97.94 114 PRO A N 1
ATOM 849 C CA . PRO A 1 114 ? 4.963 12.183 -9.266 1.00 97.94 114 PRO A CA 1
ATOM 850 C C . PRO A 1 114 ? 4.244 11.273 -8.260 1.00 97.94 114 PRO A C 1
ATOM 852 O O . PRO A 1 114 ? 3.053 10.995 -8.404 1.00 97.94 114 PRO A O 1
ATOM 855 N N . ILE A 1 115 ? 4.987 10.811 -7.252 1.00 98.44 115 ILE A N 1
ATOM 856 C CA . ILE A 1 115 ? 4.429 10.084 -6.103 1.00 98.44 115 ILE A CA 1
ATOM 857 C C . ILE A 1 115 ? 3.341 10.956 -5.462 1.00 98.44 115 ILE A C 1
ATOM 859 O O . ILE A 1 115 ? 3.534 12.164 -5.317 1.00 98.44 115 ILE A O 1
ATOM 863 N N . VAL A 1 116 ? 2.208 10.342 -5.120 1.00 98.50 116 VAL A N 1
ATOM 864 C CA . VAL A 1 116 ? 1.041 11.024 -4.545 1.00 98.50 116 VAL A CA 1
ATOM 865 C C . VAL A 1 116 ? 1.310 11.357 -3.082 1.00 98.50 116 VAL A C 1
ATOM 867 O O . VAL A 1 116 ? 1.218 12.518 -2.692 1.00 98.50 116 VAL A O 1
ATOM 870 N N . SER A 1 117 ? 1.703 10.356 -2.295 1.00 98.19 117 SER A N 1
ATOM 871 C CA . SER A 1 117 ? 2.002 10.503 -0.873 1.00 98.19 117 SER A CA 1
ATOM 872 C C . SER A 1 117 ? 3.023 9.454 -0.412 1.00 98.19 117 SER A C 1
ATOM 874 O O . SER A 1 117 ? 3.209 8.412 -1.052 1.00 98.19 117 SER A O 1
ATOM 876 N N . VAL A 1 118 ? 3.733 9.762 0.677 1.00 98.50 118 VAL A N 1
ATOM 877 C CA . VAL A 1 118 ? 4.542 8.793 1.424 1.00 98.50 118 VAL A CA 1
ATOM 878 C C . VAL A 1 118 ? 4.317 9.034 2.909 1.00 98.50 118 VAL A C 1
ATOM 880 O O . VAL A 1 118 ? 4.582 10.139 3.383 1.00 98.50 118 VAL A O 1
ATOM 883 N N . THR A 1 119 ? 3.863 8.014 3.628 1.00 97.69 119 THR A N 1
ATOM 884 C CA . THR A 1 119 ? 3.630 8.047 5.078 1.00 97.69 119 THR A CA 1
ATOM 885 C C . THR A 1 119 ? 4.473 6.977 5.763 1.00 97.69 119 THR A C 1
ATOM 887 O O . THR A 1 119 ? 4.772 5.938 5.169 1.00 97.69 119 THR A O 1
ATOM 890 N N . ALA A 1 120 ? 4.921 7.244 6.989 1.00 97.56 120 ALA A N 1
ATOM 891 C CA . ALA A 1 120 ? 5.471 6.197 7.839 1.00 97.56 120 ALA A CA 1
ATOM 892 C C . ALA A 1 120 ? 4.317 5.383 8.419 1.00 97.56 120 ALA A C 1
ATOM 894 O O . ALA A 1 120 ? 3.291 5.954 8.773 1.00 97.56 120 ALA A O 1
ATOM 895 N N . VAL A 1 121 ? 4.479 4.063 8.409 1.00 96.88 121 VAL A N 1
ATOM 896 C CA . VAL A 1 121 ? 3.543 3.128 9.047 1.00 96.88 121 VAL A CA 1
ATOM 897 C C . VAL A 1 121 ? 4.091 2.715 10.404 1.00 96.88 121 VAL A C 1
ATOM 899 O O . VAL A 1 121 ? 3.346 2.641 11.360 1.00 96.88 121 VAL A O 1
ATOM 902 N N . ASP A 1 122 ? 5.398 2.465 10.467 1.00 96.12 122 ASP A N 1
ATOM 903 C CA . ASP A 1 122 ? 6.116 2.099 11.683 1.00 96.12 122 ASP A CA 1
ATOM 904 C C . ASP A 1 122 ? 7.584 2.560 11.568 1.00 96.12 122 ASP A C 1
ATOM 906 O O . ASP A 1 122 ? 7.986 3.232 10.600 1.00 96.12 122 ASP A O 1
ATOM 910 N N . SER A 1 123 ? 8.423 2.194 12.539 1.00 97.38 123 SER A N 1
ATOM 911 C CA . SER A 1 123 ? 9.848 2.551 12.544 1.00 97.38 123 SER A CA 1
ATOM 912 C C . SER A 1 123 ? 10.656 1.953 11.373 1.00 97.38 123 SER A C 1
ATOM 914 O O . SER A 1 123 ? 11.727 2.439 11.008 1.00 97.38 123 SER A O 1
ATOM 916 N N . THR A 1 124 ? 10.145 0.938 10.685 1.00 96.88 124 THR A N 1
ATOM 917 C CA . THR A 1 124 ? 10.826 0.205 9.607 1.00 96.88 124 THR A CA 1
ATOM 918 C C . THR A 1 124 ? 10.053 0.143 8.287 1.00 96.88 124 THR A C 1
ATOM 920 O O . THR A 1 124 ? 10.565 -0.424 7.309 1.00 96.88 124 THR A O 1
ATOM 923 N N . THR A 1 125 ? 8.870 0.755 8.214 1.00 98.06 125 THR A N 1
ATOM 924 C CA . THR A 1 125 ? 7.969 0.655 7.064 1.00 98.06 125 THR A CA 1
ATOM 925 C C . THR A 1 125 ? 7.455 2.019 6.617 1.00 98.06 125 THR A C 1
ATOM 927 O O . THR A 1 125 ? 6.961 2.825 7.402 1.00 98.06 125 THR A O 1
ATOM 930 N N . LEU A 1 126 ? 7.524 2.263 5.306 1.00 98.50 126 LEU A N 1
ATOM 931 C CA . LEU A 1 126 ? 6.855 3.389 4.649 1.00 98.50 126 LEU A CA 1
ATOM 932 C C . LEU A 1 126 ? 5.733 2.877 3.742 1.00 98.50 126 LEU A C 1
ATOM 934 O O . LEU A 1 126 ? 5.925 1.900 3.020 1.00 98.50 126 LEU A O 1
ATOM 938 N N . GLN A 1 127 ? 4.597 3.566 3.699 1.00 98.56 127 GLN A N 1
ATOM 939 C CA . GLN A 1 127 ? 3.552 3.362 2.700 1.00 98.56 127 GLN A CA 1
ATOM 940 C C . GLN A 1 127 ? 3.696 4.407 1.587 1.00 98.56 127 GLN A C 1
ATOM 942 O O . GLN A 1 127 ? 3.805 5.602 1.843 1.00 98.56 127 GLN A O 1
ATOM 947 N N . VAL A 1 128 ? 3.738 3.953 0.333 1.00 98.69 128 VAL A N 1
ATOM 948 C CA . VAL A 1 128 ? 4.002 4.785 -0.850 1.00 98.69 128 VAL A CA 1
ATOM 949 C C . VAL A 1 128 ? 2.812 4.737 -1.800 1.00 98.69 128 VAL A C 1
ATOM 951 O O . VAL A 1 128 ? 2.495 3.687 -2.366 1.00 98.69 128 VAL A O 1
ATOM 954 N N . GLU A 1 129 ? 2.188 5.884 -2.036 1.00 98.75 129 GLU A N 1
ATOM 955 C CA . GLU A 1 129 ? 1.037 6.023 -2.925 1.00 98.75 129 GLU A CA 1
ATOM 956 C C . GLU A 1 129 ? 1.436 6.628 -4.278 1.00 98.75 129 GLU A C 1
ATOM 958 O O . GLU A 1 129 ? 2.173 7.613 -4.362 1.00 98.75 129 GLU A O 1
ATOM 963 N N . PHE A 1 130 ? 0.962 6.044 -5.376 1.00 98.50 130 PHE A N 1
ATOM 964 C CA . PHE A 1 130 ? 1.265 6.471 -6.739 1.00 98.50 130 PHE A CA 1
ATOM 965 C C . PHE A 1 130 ? 0.179 6.033 -7.728 1.00 98.50 130 PHE A C 1
ATOM 967 O O . PHE A 1 130 ? -0.512 5.034 -7.547 1.00 98.50 130 PHE A O 1
ATOM 974 N N . VAL A 1 131 ? 0.072 6.752 -8.847 1.00 98.12 131 VAL A N 1
ATOM 975 C CA . VAL A 1 131 ? -0.904 6.440 -9.899 1.00 98.12 131 VAL A CA 1
ATOM 976 C C . VAL A 1 131 ? -0.395 5.313 -10.801 1.00 98.12 131 VAL A C 1
ATOM 978 O O . VAL A 1 131 ? 0.708 5.383 -11.352 1.00 98.12 131 VAL A O 1
ATOM 981 N N . LEU A 1 132 ? -1.222 4.283 -10.996 1.00 97.62 132 LEU A N 1
ATOM 982 C CA . LEU A 1 132 ? -0.916 3.154 -11.875 1.00 97.62 132 LEU A CA 1
ATOM 983 C C . LEU A 1 132 ? -0.846 3.589 -13.355 1.00 97.62 132 LEU A C 1
ATOM 985 O O . LEU A 1 132 ? -1.656 4.383 -13.834 1.00 97.62 132 LEU A O 1
ATOM 989 N N . LYS A 1 133 ? 0.105 3.036 -14.115 1.00 96.06 133 LYS A N 1
ATOM 990 C CA . LYS A 1 133 ? 0.315 3.318 -15.542 1.00 96.06 133 LYS A CA 1
ATOM 991 C C . LYS A 1 133 ? -0.170 2.180 -16.431 1.00 96.06 133 LYS A C 1
ATOM 993 O O . LYS A 1 133 ? 0.123 1.007 -16.208 1.00 96.06 133 LYS A O 1
ATOM 998 N N . THR A 1 134 ? -0.854 2.544 -17.516 1.00 94.75 134 THR A N 1
ATOM 999 C CA . THR A 1 134 ? -1.266 1.581 -18.547 1.00 94.75 134 THR A CA 1
ATOM 1000 C C . THR A 1 134 ? -0.041 0.906 -19.167 1.00 94.75 134 THR A C 1
ATOM 1002 O O . THR A 1 134 ? 0.937 1.568 -19.515 1.00 94.75 134 THR A O 1
ATOM 1005 N N . GLY A 1 135 ? -0.103 -0.418 -19.324 1.00 94.94 135 GLY A N 1
ATOM 1006 C CA . GLY A 1 135 ? 0.987 -1.213 -19.890 1.00 94.94 135 GLY A CA 1
ATOM 1007 C C . GLY A 1 135 ? 2.069 -1.625 -18.892 1.00 94.94 135 GLY A C 1
ATOM 1008 O O . GLY A 1 135 ? 2.982 -2.348 -19.285 1.00 94.94 135 GLY A O 1
ATOM 1009 N N . ALA A 1 136 ? 1.977 -1.203 -17.626 1.00 97.88 136 ALA A N 1
ATOM 1010 C CA . ALA A 1 136 ? 2.800 -1.727 -16.543 1.00 97.88 136 ALA A CA 1
ATOM 1011 C C . ALA A 1 136 ? 2.220 -3.052 -16.026 1.00 97.88 136 ALA A C 1
ATOM 1013 O O . ALA A 1 136 ? 1.016 -3.167 -15.815 1.00 97.88 136 ALA A O 1
ATOM 1014 N N . SER A 1 137 ? 3.080 -4.047 -15.808 1.00 97.81 137 SER A N 1
ATOM 1015 C CA . SER A 1 137 ? 2.719 -5.300 -15.130 1.00 97.81 137 SER A CA 1
ATOM 1016 C C . SER A 1 137 ? 3.139 -5.310 -13.660 1.00 97.81 137 SER A C 1
ATOM 1018 O O . SER A 1 137 ? 2.681 -6.153 -12.898 1.00 97.81 137 SER A O 1
ATOM 1020 N N . LYS A 1 138 ? 4.061 -4.420 -13.284 1.00 98.56 138 LYS A N 1
ATOM 1021 C CA . LYS A 1 138 ? 4.558 -4.225 -11.921 1.00 98.56 138 LYS A CA 1
ATOM 1022 C C . LYS A 1 138 ? 5.205 -2.850 -11.783 1.00 98.56 138 LYS A C 1
ATOM 1024 O O . LYS A 1 138 ? 5.490 -2.185 -12.783 1.00 98.56 138 LYS A O 1
ATOM 1029 N N . TYR A 1 139 ? 5.494 -2.474 -10.550 1.00 98.62 139 TYR A N 1
ATOM 1030 C CA . TYR A 1 139 ? 6.192 -1.254 -10.181 1.00 98.62 139 TYR A CA 1
ATOM 1031 C C . TYR A 1 139 ? 7.396 -1.601 -9.332 1.00 98.62 139 TYR A C 1
ATOM 1033 O O . TYR A 1 139 ? 7.405 -2.603 -8.623 1.00 98.62 139 TYR A O 1
ATOM 1041 N N . ILE A 1 140 ? 8.422 -0.771 -9.434 1.00 98.50 140 ILE A N 1
ATOM 1042 C CA . ILE A 1 140 ? 9.631 -0.891 -8.638 1.00 98.50 140 ILE A CA 1
ATOM 1043 C C . ILE A 1 140 ? 9.713 0.361 -7.791 1.00 98.50 140 ILE A C 1
ATOM 1045 O O . ILE A 1 140 ? 9.941 1.452 -8.322 1.00 98.50 140 ILE A O 1
ATOM 1049 N N . VAL A 1 141 ? 9.502 0.198 -6.491 1.00 98.56 141 VAL A N 1
ATOM 1050 C CA . VAL A 1 141 ? 9.717 1.263 -5.517 1.00 98.56 141 VAL A CA 1
ATOM 1051 C C . VAL A 1 141 ? 11.163 1.159 -5.068 1.00 98.56 141 VAL A C 1
ATOM 1053 O O . VAL A 1 141 ? 11.650 0.071 -4.765 1.00 98.56 141 VAL A O 1
ATOM 1056 N N . ARG A 1 142 ? 11.867 2.284 -5.067 1.00 98.31 142 ARG A N 1
ATOM 1057 C CA . ARG A 1 142 ? 13.284 2.373 -4.729 1.00 98.31 142 ARG A CA 1
ATOM 1058 C C . ARG A 1 142 ? 13.471 3.375 -3.606 1.00 98.31 142 ARG A C 1
ATOM 1060 O O . ARG A 1 142 ? 13.070 4.523 -3.780 1.00 98.31 142 ARG A O 1
ATOM 1067 N N . ALA A 1 143 ? 14.148 2.967 -2.538 1.00 97.56 143 ALA A N 1
ATOM 1068 C CA . ALA A 1 143 ? 14.560 3.827 -1.436 1.00 97.56 143 ALA A CA 1
ATOM 1069 C C . ALA A 1 143 ? 16.092 3.913 -1.378 1.00 97.56 143 ALA A C 1
ATOM 1071 O O . ALA A 1 143 ? 16.790 2.898 -1.460 1.00 97.56 143 ALA A O 1
ATOM 1072 N N . LEU A 1 144 ? 16.608 5.133 -1.247 1.00 96.00 144 LEU A N 1
ATOM 1073 C CA . LEU A 1 144 ? 18.023 5.416 -1.006 1.00 96.00 144 LEU A CA 1
ATOM 1074 C C . LEU A 1 144 ? 18.154 6.261 0.253 1.00 96.00 144 LEU A C 1
ATOM 1076 O O . LEU A 1 144 ? 17.317 7.135 0.466 1.00 96.00 144 LEU A O 1
ATOM 1080 N N . ASP A 1 145 ? 19.204 6.049 1.045 1.00 91.56 145 ASP A N 1
ATOM 1081 C CA . ASP A 1 145 ? 19.524 6.978 2.135 1.00 91.56 145 ASP A CA 1
ATOM 1082 C C . ASP A 1 145 ? 19.720 8.409 1.591 1.00 91.56 145 ASP A C 1
ATOM 1084 O O . ASP A 1 145 ? 20.043 8.640 0.420 1.00 91.56 145 ASP A O 1
ATOM 1088 N N . THR A 1 146 ? 19.489 9.392 2.446 1.00 92.38 146 THR A N 1
ATOM 1089 C CA . THR A 1 146 ? 19.794 10.798 2.192 1.00 92.38 146 THR A CA 1
ATOM 1090 C C . THR A 1 146 ? 21.191 11.196 2.660 1.00 92.38 146 THR A C 1
ATOM 1092 O O . THR A 1 146 ? 21.687 12.228 2.203 1.00 92.38 146 THR A O 1
ATOM 1095 N N . GLN A 1 147 ? 21.821 10.395 3.524 1.00 87.06 147 GLN A N 1
ATOM 1096 C CA . GLN A 1 147 ? 23.178 10.624 4.014 1.00 87.06 147 GLN A CA 1
ATOM 1097 C C . GLN A 1 147 ? 24.237 10.298 2.951 1.00 87.06 147 GLN A C 1
ATOM 1099 O O . GLN A 1 147 ? 24.092 9.362 2.168 1.00 87.06 147 GLN A O 1
ATOM 1104 N N . GLU A 1 148 ? 25.327 11.070 2.945 1.00 84.75 148 GLU A N 1
ATOM 1105 C CA . GLU A 1 148 ? 26.497 10.824 2.098 1.00 84.75 148 GLU A CA 1
ATOM 1106 C C . GLU A 1 148 ? 27.694 10.389 2.967 1.00 84.75 148 GLU A C 1
ATOM 1108 O O . GLU A 1 148 ? 28.016 11.081 3.938 1.00 84.75 148 GLU A O 1
ATOM 1113 N N . PRO A 1 149 ? 28.396 9.289 2.633 1.00 86.12 149 PRO A N 1
ATOM 1114 C CA . PRO A 1 149 ? 28.187 8.442 1.457 1.00 86.12 149 PRO A CA 1
ATOM 1115 C C . PRO A 1 149 ? 26.902 7.611 1.563 1.00 86.12 149 PRO A C 1
ATOM 1117 O O . PRO A 1 149 ? 26.556 7.163 2.650 1.00 86.12 149 PRO A O 1
ATOM 1120 N N . LEU A 1 150 ? 26.235 7.360 0.432 1.00 84.19 150 LEU A N 1
ATOM 1121 C CA . LEU A 1 150 ? 25.058 6.484 0.383 1.00 84.19 150 LEU A CA 1
ATOM 1122 C C . LEU A 1 150 ? 25.394 5.087 0.935 1.00 84.19 150 LEU A C 1
ATOM 1124 O O . LEU A 1 150 ? 26.137 4.326 0.311 1.00 84.19 150 LEU A O 1
ATOM 1128 N N . THR A 1 151 ? 24.837 4.746 2.096 1.00 84.06 151 THR A N 1
ATOM 1129 C CA . THR A 1 151 ? 25.058 3.459 2.779 1.00 84.06 151 THR A CA 1
ATOM 1130 C C . THR A 1 151 ? 23.923 2.464 2.550 1.00 84.06 151 THR A C 1
ATOM 1132 O O . THR A 1 151 ? 24.147 1.257 2.639 1.00 84.06 151 THR A O 1
ATOM 1135 N N . PHE A 1 152 ? 22.724 2.949 2.211 1.00 91.75 152 PHE A N 1
ATOM 1136 C CA . PHE A 1 152 ? 21.537 2.124 2.008 1.00 91.75 152 PHE A CA 1
ATOM 1137 C C . PHE A 1 152 ? 20.904 2.331 0.629 1.00 91.75 152 PHE A C 1
ATOM 1139 O O . PHE A 1 152 ? 20.680 3.456 0.174 1.00 91.75 152 PHE A O 1
ATOM 1146 N N . PHE A 1 153 ? 20.572 1.210 -0.011 1.00 94.50 153 PHE A N 1
ATOM 1147 C CA . PHE A 1 153 ? 19.822 1.125 -1.258 1.00 94.50 153 PHE A CA 1
ATOM 1148 C C . PHE A 1 153 ? 18.950 -0.130 -1.228 1.00 94.50 153 PHE A C 1
ATOM 1150 O O . PHE A 1 153 ? 19.463 -1.232 -1.017 1.00 94.50 153 PHE A O 1
ATOM 1157 N N . LYS A 1 154 ? 17.651 0.018 -1.499 1.00 96.75 154 LYS A N 1
ATOM 1158 C CA . LYS A 1 154 ? 16.728 -1.112 -1.647 1.00 96.75 154 LYS A CA 1
ATOM 1159 C C . LYS A 1 154 ? 15.699 -0.834 -2.739 1.00 96.75 154 LYS A C 1
ATOM 1161 O O . LYS A 1 154 ? 15.194 0.280 -2.866 1.00 96.75 154 LYS A O 1
ATOM 1166 N N . GLU A 1 155 ? 15.382 -1.868 -3.511 1.00 98.06 155 GLU A N 1
ATOM 1167 C CA . GLU A 1 155 ? 14.259 -1.897 -4.450 1.00 98.06 155 GLU A CA 1
ATOM 1168 C C . GLU A 1 155 ? 13.306 -3.024 -4.053 1.00 98.06 155 GLU A C 1
ATOM 1170 O O . GLU A 1 155 ? 13.755 -4.106 -3.671 1.00 98.06 155 GLU A O 1
ATOM 1175 N N . ILE A 1 156 ? 12.004 -2.783 -4.179 1.00 98.38 156 ILE A N 1
ATOM 1176 C CA . ILE A 1 156 ? 10.969 -3.813 -4.065 1.00 98.38 156 ILE A CA 1
ATOM 1177 C C . ILE A 1 156 ? 10.074 -3.788 -5.298 1.00 98.38 156 ILE A C 1
ATOM 1179 O O . ILE A 1 156 ? 9.877 -2.735 -5.909 1.00 98.38 156 ILE A O 1
ATOM 1183 N N . GLU A 1 157 ? 9.530 -4.947 -5.659 1.00 98.44 157 GLU A N 1
ATOM 1184 C CA . GLU A 1 157 ? 8.531 -5.060 -6.718 1.00 98.44 157 GLU A CA 1
ATOM 1185 C C . GLU A 1 157 ? 7.131 -5.126 -6.107 1.00 98.44 157 GLU A C 1
ATOM 1187 O O . GLU A 1 157 ? 6.886 -5.923 -5.205 1.00 98.44 157 GLU A O 1
ATOM 1192 N N . VAL A 1 158 ? 6.215 -4.304 -6.613 1.00 98.50 158 VAL A N 1
ATOM 1193 C CA . VAL A 1 158 ? 4.821 -4.226 -6.151 1.00 98.50 158 VAL A CA 1
ATOM 1194 C C . VAL A 1 158 ? 3.870 -4.178 -7.344 1.00 98.50 158 VAL A C 1
ATOM 1196 O O . VAL A 1 158 ? 4.263 -3.800 -8.450 1.00 98.50 158 VAL A O 1
ATOM 1199 N N . THR A 1 159 ? 2.616 -4.579 -7.154 1.00 98.06 159 THR A N 1
ATOM 1200 C CA . THR A 1 159 ? 1.606 -4.641 -8.229 1.00 98.06 159 THR A CA 1
ATOM 1201 C C . THR A 1 159 ? 0.426 -3.693 -8.018 1.00 98.06 159 THR A C 1
ATOM 1203 O O . THR A 1 159 ? -0.317 -3.448 -8.968 1.00 98.06 159 THR A O 1
ATOM 1206 N N . SER A 1 160 ? 0.285 -3.119 -6.823 1.00 97.81 160 SER A N 1
ATOM 1207 C CA . SER A 1 160 ? -0.790 -2.203 -6.432 1.00 97.81 160 SER A CA 1
ATOM 1208 C C . SER A 1 160 ? -0.243 -0.934 -5.772 1.00 97.81 160 SER A C 1
ATOM 1210 O O . SER A 1 160 ? 0.954 -0.824 -5.495 1.00 97.81 160 SER A O 1
ATOM 1212 N N . SER A 1 161 ? -1.136 0.029 -5.550 1.00 98.00 161 SER A N 1
ATOM 1213 C CA . SER A 1 161 ? -0.891 1.234 -4.763 1.00 98.00 161 SER A CA 1
ATOM 1214 C C . SER A 1 161 ? -2.106 1.504 -3.858 1.00 98.00 161 SER A C 1
ATOM 1216 O O . SER A 1 161 ? -3.220 1.271 -4.339 1.00 98.00 161 SER A O 1
ATOM 1218 N N . PRO A 1 162 ? -1.931 1.965 -2.601 1.00 98.44 162 PRO A N 1
ATOM 1219 C CA . PRO A 1 162 ? -0.660 2.208 -1.904 1.00 98.44 162 PRO A CA 1
ATOM 1220 C C . PRO A 1 162 ? 0.191 0.941 -1.718 1.00 98.44 162 PRO A C 1
ATOM 1222 O O . PRO A 1 162 ? -0.322 -0.176 -1.718 1.00 98.44 162 PRO A O 1
ATOM 1225 N N . ALA A 1 163 ? 1.508 1.110 -1.624 1.00 98.31 163 ALA A N 1
ATOM 1226 C CA . ALA A 1 163 ? 2.473 0.019 -1.523 1.00 98.31 163 ALA A CA 1
ATOM 1227 C C . ALA A 1 163 ? 3.282 0.117 -0.227 1.00 98.31 163 ALA A C 1
ATOM 1229 O O . ALA A 1 163 ? 3.863 1.164 0.048 1.00 98.31 163 ALA A O 1
ATOM 1230 N N . LEU A 1 164 ? 3.373 -0.977 0.532 1.00 98.44 164 LEU A N 1
ATOM 1231 C CA . LEU A 1 164 ? 4.228 -1.045 1.719 1.00 98.44 164 LEU A CA 1
ATOM 1232 C C . LEU A 1 164 ? 5.689 -1.287 1.329 1.00 98.44 164 LEU A C 1
ATOM 1234 O O . LEU A 1 164 ? 5.997 -2.169 0.524 1.00 98.44 164 LEU A O 1
ATOM 1238 N N . PHE A 1 165 ? 6.590 -0.519 1.935 1.00 98.31 165 PHE A N 1
ATOM 1239 C CA . PHE A 1 165 ? 8.035 -0.617 1.793 1.00 98.31 165 PHE A CA 1
ATOM 1240 C C . PHE A 1 165 ? 8.667 -0.968 3.147 1.00 98.31 165 PHE A C 1
ATOM 1242 O O . PHE A 1 165 ? 9.001 -0.060 3.908 1.00 98.31 165 PHE A O 1
ATOM 1249 N N . PRO A 1 166 ? 8.842 -2.266 3.453 1.00 97.88 166 PRO A N 1
ATOM 1250 C CA . PRO A 1 166 ? 9.327 -2.717 4.756 1.00 97.88 166 PRO A CA 1
ATOM 1251 C C . PRO A 1 166 ? 10.860 -2.782 4.829 1.00 97.88 166 PRO A C 1
ATOM 1253 O O . PRO A 1 166 ? 11.569 -2.607 3.826 1.00 97.88 166 PRO A O 1
ATOM 1256 N N . SER A 1 167 ? 11.372 -3.174 6.000 1.00 96.31 167 SER A N 1
ATOM 1257 C CA . SER A 1 167 ? 12.798 -3.411 6.297 1.00 96.31 167 SER A CA 1
ATOM 1258 C C . SER A 1 167 ? 13.689 -2.198 6.008 1.00 96.31 167 SER A C 1
ATOM 1260 O O . SER A 1 167 ? 14.746 -2.302 5.373 1.00 96.31 167 SER A O 1
ATOM 1262 N N . LEU A 1 168 ? 13.214 -1.037 6.440 1.00 96.12 168 LEU A N 1
ATOM 1263 C CA . LEU A 1 168 ? 13.988 0.187 6.580 1.00 96.12 168 LEU A CA 1
ATOM 1264 C C . LEU A 1 168 ? 14.623 0.239 7.975 1.00 96.12 168 LEU A C 1
ATOM 1266 O O . LEU A 1 168 ? 14.474 -0.679 8.777 1.00 96.12 168 LEU A O 1
ATOM 1270 N N . GLN A 1 169 ? 15.418 1.268 8.232 1.00 95.00 169 GLN A N 1
ATOM 1271 C CA . GLN A 1 169 ? 15.989 1.520 9.549 1.00 95.00 169 GLN A CA 1
ATOM 1272 C C . GLN A 1 169 ? 15.117 2.525 10.309 1.00 95.00 169 GLN A C 1
ATOM 1274 O O . GLN A 1 169 ? 14.653 3.483 9.679 1.00 95.00 169 GLN A O 1
ATOM 1279 N N . PRO A 1 170 ? 14.951 2.353 11.632 1.00 96.00 170 PRO A N 1
ATOM 1280 C CA . PRO A 1 170 ? 14.321 3.341 12.499 1.00 96.00 170 PRO A CA 1
ATOM 1281 C C . PRO A 1 170 ? 14.876 4.744 12.309 1.00 96.00 170 PRO A C 1
ATOM 1283 O O . PRO A 1 170 ? 16.070 4.942 12.057 1.00 96.00 170 PRO A O 1
ATOM 1286 N N . TYR A 1 171 ? 13.982 5.725 12.400 1.00 95.38 171 TYR A N 1
ATOM 1287 C CA . TYR A 1 171 ? 14.282 7.153 12.396 1.00 95.38 171 TYR A CA 1
ATOM 1288 C C . TYR A 1 171 ? 15.195 7.615 11.244 1.00 95.38 171 TYR A C 1
ATOM 1290 O O . TYR A 1 171 ? 15.999 8.546 11.389 1.00 95.38 171 TYR A O 1
ATOM 1298 N N . THR A 1 172 ? 15.079 6.985 10.073 1.00 95.25 172 THR A N 1
ATOM 1299 C CA . THR A 1 172 ? 15.990 7.197 8.942 1.00 95.25 172 THR A CA 1
ATOM 1300 C C . THR A 1 172 ? 15.268 7.829 7.761 1.00 95.25 172 THR A C 1
ATOM 1302 O O . THR A 1 172 ? 14.145 7.472 7.412 1.00 95.25 172 THR A O 1
ATOM 1305 N N . GLN A 1 173 ? 15.918 8.815 7.139 1.00 96.62 173 GLN A N 1
ATOM 1306 C CA . GLN A 1 173 ? 15.342 9.589 6.046 1.00 96.62 173 GLN A CA 1
ATOM 1307 C C . GLN A 1 173 ? 15.790 9.044 4.685 1.00 96.62 173 GLN A C 1
ATOM 1309 O O . GLN A 1 173 ? 16.986 8.985 4.390 1.00 96.62 173 GLN A O 1
ATOM 1314 N N . TYR A 1 174 ? 14.825 8.745 3.819 1.00 97.12 174 TYR A N 1
ATOM 1315 C CA . TYR A 1 174 ? 15.031 8.133 2.511 1.00 97.12 174 TYR A CA 1
ATOM 1316 C C . TYR A 1 174 ? 14.559 9.030 1.364 1.00 97.12 174 TYR A C 1
ATOM 1318 O O . TYR A 1 174 ? 13.571 9.747 1.482 1.00 97.12 174 TYR A O 1
ATOM 1326 N N . LYS A 1 175 ? 15.242 8.950 0.217 1.00 97.19 175 LYS A N 1
ATOM 1327 C CA . LYS A 1 175 ? 14.763 9.410 -1.095 1.00 97.19 175 LYS A CA 1
ATOM 1328 C C . LYS A 1 175 ? 14.065 8.247 -1.796 1.00 97.19 175 LYS A C 1
ATOM 1330 O O . LYS A 1 175 ? 14.727 7.293 -2.212 1.00 97.19 175 LYS A O 1
ATOM 1335 N N . LEU A 1 176 ? 12.752 8.346 -1.963 1.00 98.19 176 LEU A N 1
ATOM 1336 C CA . LEU A 1 176 ? 11.916 7.354 -2.627 1.00 98.19 176 LEU A CA 1
ATOM 1337 C C . LEU A 1 176 ? 11.620 7.743 -4.068 1.00 98.19 176 LEU A C 1
ATOM 1339 O O . LEU A 1 176 ? 11.371 8.903 -4.368 1.00 98.19 176 LEU A O 1
ATOM 1343 N N . SER A 1 177 ? 11.615 6.764 -4.965 1.00 98.25 177 SER A N 1
ATOM 1344 C CA . SER A 1 177 ? 11.213 6.942 -6.365 1.00 98.25 177 SER A CA 1
ATOM 1345 C C . SER A 1 177 ? 10.536 5.681 -6.884 1.00 98.25 177 SER A C 1
ATOM 1347 O O . SER A 1 177 ? 10.868 4.581 -6.440 1.00 98.25 177 SER A O 1
ATOM 1349 N N . VAL A 1 178 ? 9.617 5.832 -7.837 1.00 98.50 178 VAL A N 1
ATOM 1350 C CA . VAL A 1 178 ? 8.868 4.707 -8.414 1.00 98.50 178 VAL A CA 1
ATOM 1351 C C . VAL A 1 178 ? 9.150 4.593 -9.911 1.00 98.50 178 VAL A C 1
ATOM 1353 O O . VAL A 1 178 ? 9.258 5.592 -10.622 1.00 98.50 178 VAL A O 1
ATOM 1356 N N . MET A 1 179 ? 9.277 3.366 -10.408 1.00 98.12 179 MET A N 1
ATOM 1357 C CA . MET A 1 179 ? 9.346 3.048 -11.836 1.00 98.12 179 MET A CA 1
ATOM 1358 C C . MET A 1 179 ? 8.208 2.099 -12.201 1.00 98.12 179 MET A C 1
ATOM 1360 O O . MET A 1 179 ? 7.951 1.144 -11.474 1.00 98.12 179 MET A O 1
ATOM 1364 N N . ALA A 1 180 ? 7.575 2.307 -13.353 1.00 98.19 180 ALA A N 1
ATOM 1365 C CA . ALA A 1 180 ? 6.709 1.304 -13.960 1.00 98.19 180 ALA A CA 1
ATOM 1366 C C . ALA A 1 180 ? 7.558 0.293 -14.735 1.00 98.19 180 ALA A C 1
ATOM 1368 O O . ALA A 1 180 ? 8.560 0.656 -15.356 1.00 98.19 180 ALA A O 1
ATOM 1369 N N . ALA A 1 181 ? 7.154 -0.974 -14.746 1.00 97.94 181 ALA A N 1
ATOM 1370 C CA . ALA A 1 181 ? 7.865 -2.014 -15.472 1.00 97.94 181 ALA A CA 1
ATOM 1371 C C . ALA A 1 181 ? 6.918 -2.987 -16.178 1.00 97.94 181 ALA A C 1
ATOM 1373 O O . ALA A 1 181 ? 5.824 -3.291 -15.704 1.00 97.94 181 ALA A O 1
ATOM 1374 N N . ASN A 1 182 ? 7.371 -3.488 -17.324 1.00 97.38 182 ASN A N 1
ATOM 1375 C CA . ASN A 1 182 ? 6.747 -4.579 -18.066 1.00 97.38 182 ASN A CA 1
ATOM 1376 C C . ASN A 1 182 ? 7.832 -5.513 -18.635 1.00 97.38 182 ASN A C 1
ATOM 1378 O O . ASN A 1 182 ? 9.020 -5.359 -18.342 1.00 97.38 182 ASN A O 1
ATOM 1382 N N . SER A 1 183 ? 7.445 -6.492 -19.456 1.00 95.25 183 SER A N 1
ATOM 1383 C CA . SER A 1 183 ? 8.395 -7.408 -20.112 1.00 95.25 183 SER A CA 1
ATOM 1384 C C . SER A 1 183 ? 9.377 -6.709 -21.065 1.00 95.25 183 SER A C 1
ATOM 1386 O O . SER A 1 183 ? 10.417 -7.276 -21.391 1.00 95.25 183 SER A O 1
ATOM 1388 N N . GLY A 1 184 ? 9.058 -5.485 -21.489 1.00 92.56 184 GLY A N 1
ATOM 1389 C CA . GLY A 1 184 ? 9.886 -4.603 -22.302 1.00 92.56 184 GLY A CA 1
ATOM 1390 C C . GLY A 1 184 ? 10.792 -3.668 -21.504 1.00 92.56 184 GLY A C 1
ATOM 1391 O O . GLY A 1 184 ? 11.409 -2.794 -22.094 1.00 92.56 184 GLY A O 1
ATOM 1392 N N . GLY A 1 185 ? 10.877 -3.791 -20.178 1.00 94.69 185 GLY A N 1
ATOM 1393 C CA . GLY A 1 185 ? 11.827 -3.038 -19.356 1.00 94.69 185 GLY A CA 1
ATOM 1394 C C . GLY A 1 185 ? 11.183 -2.075 -18.363 1.00 94.69 185 GLY A C 1
ATOM 1395 O O . GLY A 1 185 ? 10.027 -2.229 -17.968 1.00 94.69 185 GLY A O 1
ATOM 1396 N N . ARG A 1 186 ? 11.976 -1.097 -17.911 1.00 95.62 186 ARG A N 1
ATOM 1397 C CA . ARG A 1 186 ? 11.625 -0.157 -16.834 1.00 95.62 186 ARG A CA 1
ATOM 1398 C C . ARG A 1 186 ? 11.461 1.257 -17.393 1.00 95.62 186 ARG A C 1
ATOM 1400 O O . ARG A 1 186 ? 12.247 1.695 -18.238 1.00 95.62 186 ARG A O 1
ATOM 1407 N N . SER A 1 187 ? 10.451 1.983 -16.923 1.00 95.94 187 SER A N 1
ATOM 1408 C CA . SER A 1 187 ? 10.319 3.413 -17.187 1.00 95.94 187 SER A CA 1
ATOM 1409 C C . SER A 1 187 ? 11.469 4.179 -16.531 1.00 95.94 187 SER A C 1
ATOM 1411 O O . SER A 1 187 ? 12.221 3.654 -15.710 1.00 95.94 187 SER A O 1
ATOM 1413 N N . GLN A 1 188 ? 11.587 5.463 -16.854 1.00 91.81 188 GLN A N 1
ATOM 1414 C CA . GLN A 1 188 ? 12.377 6.354 -16.007 1.00 91.81 188 GLN A CA 1
ATOM 1415 C C . GLN A 1 188 ? 11.718 6.479 -14.622 1.00 91.81 188 GLN A C 1
ATOM 1417 O O . GLN A 1 188 ? 10.482 6.423 -14.553 1.00 91.81 188 GLN A O 1
ATOM 1422 N N . PRO A 1 189 ? 12.509 6.643 -13.545 1.00 94.94 189 PRO A N 1
ATOM 1423 C CA . PRO A 1 189 ? 11.964 6.860 -12.212 1.00 94.94 189 PRO A CA 1
ATOM 1424 C C . PRO A 1 189 ? 11.211 8.191 -12.136 1.00 94.94 189 PRO A C 1
ATOM 1426 O O . PRO A 1 189 ? 11.476 9.112 -12.920 1.00 94.94 189 PRO A O 1
ATOM 1429 N N . THR A 1 190 ? 10.286 8.292 -11.184 1.00 97.62 190 THR A N 1
ATOM 1430 C CA . THR A 1 190 ? 9.749 9.582 -10.733 1.00 97.62 190 THR A CA 1
ATOM 1431 C C . THR A 1 190 ? 10.866 10.494 -10.229 1.00 97.62 190 THR A C 1
ATOM 1433 O O . THR A 1 190 ? 11.969 10.037 -9.910 1.00 97.62 190 THR A O 1
ATOM 1436 N N . GLU A 1 191 ? 10.554 11.782 -10.087 1.00 96.69 191 GLU A N 1
ATOM 1437 C CA . GLU A 1 191 ? 11.295 12.619 -9.144 1.00 96.69 191 GLU A CA 1
ATOM 1438 C C . GLU A 1 191 ? 11.212 12.010 -7.738 1.00 96.69 191 GLU A C 1
ATOM 1440 O O . GLU A 1 191 ? 10.238 11.321 -7.402 1.00 96.69 191 GLU A O 1
ATOM 1445 N N . SER A 1 192 ? 12.258 12.218 -6.942 1.00 96.56 192 SER A N 1
ATOM 1446 C CA . SER A 1 192 ? 12.333 11.609 -5.618 1.00 96.56 192 SER A CA 1
ATOM 1447 C C . SER A 1 192 ? 11.503 12.377 -4.591 1.00 96.56 192 SER A C 1
ATOM 1449 O O . SER A 1 192 ? 11.595 13.601 -4.519 1.00 96.56 192 SER A O 1
ATOM 1451 N N . VAL A 1 193 ? 10.776 11.654 -3.741 1.00 98.12 193 VAL A N 1
ATOM 1452 C CA . VAL A 1 193 ? 10.127 12.191 -2.534 1.00 98.12 193 VAL A CA 1
ATOM 1453 C C . VAL A 1 193 ? 10.948 11.799 -1.315 1.00 98.12 193 VAL A C 1
ATOM 1455 O O . VAL A 1 193 ? 11.477 10.692 -1.255 1.00 98.12 193 VAL A O 1
ATOM 1458 N N . ILE A 1 194 ? 11.102 12.719 -0.366 1.00 97.50 194 ILE A N 1
ATOM 1459 C CA . ILE A 1 194 ? 11.804 12.452 0.888 1.00 97.50 194 ILE A CA 1
ATOM 1460 C C . ILE A 1 194 ? 10.778 12.072 1.950 1.00 97.50 194 ILE A C 1
ATOM 1462 O O . ILE A 1 194 ? 9.821 12.813 2.151 1.00 97.50 194 ILE A O 1
ATOM 1466 N N . ALA A 1 195 ? 11.004 10.957 2.634 1.00 97.69 195 ALA A N 1
ATOM 1467 C CA . ALA A 1 195 ? 10.218 10.543 3.791 1.00 97.69 195 ALA A CA 1
ATOM 1468 C C . ALA A 1 195 ? 11.135 9.970 4.869 1.00 97.69 195 ALA A C 1
ATOM 1470 O O . ALA A 1 195 ? 12.263 9.560 4.581 1.00 97.69 195 ALA A O 1
ATOM 1471 N N . LYS A 1 196 ? 10.658 9.964 6.109 1.00 96.75 196 LYS A N 1
ATOM 1472 C CA . LYS A 1 196 ? 11.390 9.471 7.270 1.00 96.75 196 LYS A CA 1
ATOM 1473 C C . LYS A 1 196 ? 10.516 8.457 7.994 1.00 96.75 196 LYS A C 1
ATOM 1475 O O . LYS A 1 196 ? 9.325 8.704 8.126 1.00 96.75 196 LYS A O 1
ATOM 1480 N N . THR A 1 197 ? 11.097 7.337 8.402 1.00 96.81 197 THR A N 1
ATOM 1481 C CA . THR A 1 197 ? 10.432 6.377 9.290 1.00 96.81 197 THR A CA 1
ATOM 1482 C C . THR A 1 197 ? 10.305 6.941 10.704 1.00 96.81 197 THR A C 1
ATOM 1484 O O . THR A 1 197 ? 11.057 7.853 11.077 1.00 96.81 197 THR A O 1
ATOM 1487 N N . PHE A 1 198 ? 9.374 6.403 11.490 1.00 96.44 198 PHE A N 1
ATOM 1488 C CA . PHE A 1 198 ? 9.262 6.735 12.911 1.00 96.44 198 PHE A CA 1
ATOM 1489 C C . PHE A 1 198 ? 10.507 6.293 13.692 1.00 96.44 198 PHE A C 1
ATOM 1491 O O . PHE A 1 198 ? 11.290 5.454 13.226 1.00 96.44 198 PHE A O 1
ATOM 1498 N N . SER A 1 199 ? 10.752 6.903 14.852 1.00 96.19 199 SER A N 1
ATOM 1499 C CA . SER A 1 199 ? 11.630 6.281 15.850 1.00 96.19 199 SER A CA 1
ATOM 1500 C C . SER A 1 199 ? 10.918 5.109 16.521 1.00 96.19 199 SER A C 1
ATOM 1502 O O . SER A 1 199 ? 9.70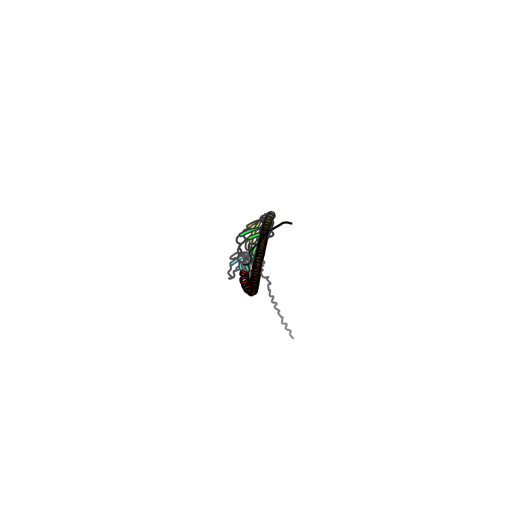2 4.997 16.442 1.00 96.19 199 SER A O 1
ATOM 1504 N N . GLU A 1 200 ? 11.690 4.243 17.176 1.00 93.31 200 GLU A N 1
ATOM 1505 C CA . GLU A 1 200 ? 11.131 3.178 18.021 1.00 93.31 200 GLU A CA 1
ATOM 1506 C C . GLU A 1 200 ? 10.291 3.785 19.158 1.00 93.31 200 GLU A C 1
ATOM 1508 O O . GLU A 1 200 ? 9.164 3.372 19.341 1.00 93.31 200 GLU A O 1
ATOM 1513 N N . GLU A 1 201 ? 10.755 4.869 19.790 1.00 93.62 201 GLU A N 1
ATOM 1514 C CA . GLU A 1 201 ? 9.996 5.610 20.819 1.00 93.62 201 GLU A CA 1
ATOM 1515 C C . GLU A 1 201 ? 8.641 6.140 20.314 1.00 93.62 201 GLU A C 1
ATOM 1517 O O . GLU A 1 201 ? 7.640 6.004 20.995 1.00 93.62 201 GLU A O 1
ATOM 1522 N N . GLN A 1 202 ? 8.582 6.692 19.094 1.00 90.56 202 GLN A N 1
ATOM 1523 C CA . GLN A 1 202 ? 7.310 7.153 18.517 1.00 90.56 202 GLN A CA 1
ATOM 1524 C C . GLN A 1 202 ? 6.357 5.994 18.216 1.00 90.56 202 GLN A C 1
ATOM 1526 O O . GLN A 1 202 ? 5.151 6.186 18.223 1.00 90.56 202 GLN A O 1
ATOM 1531 N N . GLN A 1 203 ? 6.906 4.825 17.887 1.00 90.12 203 GLN A N 1
ATOM 1532 C CA . GLN A 1 203 ? 6.110 3.631 17.648 1.00 90.12 203 GLN A CA 1
ATOM 1533 C C . GLN A 1 203 ? 5.576 3.071 18.972 1.00 90.12 203 GLN A C 1
ATOM 1535 O O . GLN A 1 203 ? 4.400 2.750 19.040 1.00 90.12 203 GLN A O 1
ATOM 1540 N N . GLU A 1 204 ? 6.411 3.007 20.012 1.00 92.19 204 GLU A N 1
ATOM 1541 C CA . GLU A 1 204 ? 6.002 2.593 21.361 1.00 92.19 204 GLU A CA 1
ATOM 1542 C C . GLU A 1 204 ? 4.898 3.516 21.911 1.00 92.19 204 GLU A C 1
ATOM 1544 O O . GLU A 1 204 ? 3.896 3.018 22.402 1.00 92.19 204 GLU A O 1
ATOM 1549 N N . GLU A 1 205 ? 5.010 4.841 21.739 1.00 92.44 205 GLU A N 1
ATOM 1550 C CA . GLU A 1 205 ? 3.962 5.798 22.145 1.00 92.44 205 GLU A CA 1
ATOM 1551 C C . GLU A 1 205 ? 2.623 5.600 21.400 1.00 92.44 205 GLU A C 1
ATOM 1553 O O . GLU A 1 205 ? 1.564 5.825 21.983 1.00 92.44 205 GLU A O 1
ATOM 1558 N N . GLU A 1 206 ? 2.648 5.229 20.112 1.00 90.00 206 GLU A N 1
ATOM 1559 C CA . GLU A 1 206 ? 1.427 4.926 19.342 1.00 90.00 206 GLU A CA 1
ATOM 1560 C C . GLU A 1 206 ? 0.825 3.564 19.725 1.00 90.00 206 GLU A C 1
ATOM 1562 O O . GLU A 1 206 ? -0.395 3.421 19.703 1.00 90.00 206 GLU A O 1
ATOM 1567 N N . GLU A 1 207 ? 1.661 2.577 20.063 1.00 91.50 207 GLU A N 1
ATOM 1568 C CA . GLU A 1 207 ? 1.221 1.262 20.549 1.00 91.50 207 GLU A CA 1
ATOM 1569 C C . GLU A 1 207 ? 0.592 1.379 21.951 1.00 91.50 207 GLU A C 1
ATOM 1571 O O . GLU A 1 207 ? -0.502 0.862 22.149 1.00 91.50 207 GLU A O 1
ATOM 1576 N N . GLU A 1 208 ? 1.196 2.136 22.877 1.00 94.00 208 GLU A N 1
ATOM 1577 C CA . GLU A 1 208 ? 0.627 2.394 24.214 1.00 94.00 208 GLU A CA 1
ATOM 1578 C C . GLU A 1 208 ? -0.733 3.110 24.133 1.00 94.00 208 GLU A C 1
ATOM 1580 O O . GLU A 1 208 ? -1.666 2.726 24.827 1.00 94.00 208 GLU A O 1
ATOM 1585 N N . GLN A 1 209 ? -0.890 4.103 23.248 1.00 93.00 209 GLN A N 1
ATOM 1586 C CA . GLN A 1 209 ? -2.182 4.782 23.051 1.00 93.00 209 GLN A CA 1
ATOM 1587 C C . GLN A 1 209 ? -3.265 3.850 22.496 1.00 93.00 209 GLN A C 1
ATOM 1589 O O . GLN A 1 209 ? -4.427 3.991 22.858 1.00 93.00 209 GLN A O 1
ATOM 1594 N N . GLN A 1 210 ? -2.906 2.916 21.611 1.00 93.38 210 GLN A N 1
ATOM 1595 C CA . GLN A 1 210 ? -3.860 1.927 21.101 1.00 93.38 210 GLN A CA 1
ATOM 1596 C C . GLN A 1 210 ? -4.263 0.925 22.182 1.00 93.38 210 GLN A C 1
ATOM 1598 O O . GLN A 1 210 ? -5.433 0.572 22.251 1.00 93.38 210 GLN A O 1
ATOM 1603 N N . GLU A 1 211 ? -3.320 0.490 23.022 1.00 95.62 211 GLU A N 1
ATOM 1604 C CA . GLU A 1 211 ? -3.632 -0.367 24.170 1.00 95.62 211 GLU A CA 1
ATOM 1605 C C . GLU A 1 211 ? -4.550 0.359 25.170 1.00 95.62 211 GLU A C 1
ATOM 1607 O O . GLU A 1 211 ? -5.545 -0.226 25.584 1.00 95.62 211 GLU A O 1
ATOM 1612 N N . GLU A 1 212 ? -4.299 1.638 25.483 1.00 96.00 212 GLU A N 1
ATOM 1613 C CA . GLU A 1 212 ? -5.191 2.450 26.333 1.00 96.00 212 GLU A CA 1
ATOM 1614 C C . GLU A 1 212 ? -6.603 2.595 25.723 1.00 96.00 212 GLU A C 1
ATOM 1616 O O . GLU A 1 212 ? -7.592 2.417 26.429 1.00 96.00 212 GLU A O 1
ATOM 1621 N N . GLU A 1 213 ? -6.727 2.854 24.413 1.00 96.38 213 GLU A N 1
ATOM 1622 C CA . GLU A 1 213 ? -8.034 2.933 23.729 1.00 96.38 213 GLU A CA 1
ATOM 1623 C C . GLU A 1 213 ? -8.777 1.580 23.687 1.00 96.38 213 GLU A C 1
ATOM 1625 O O . GLU A 1 213 ? -10.010 1.556 23.705 1.00 96.38 213 GLU A O 1
ATOM 1630 N N . GLU A 1 214 ? -8.057 0.456 23.585 1.00 96.56 214 GLU A N 1
ATOM 1631 C CA . GLU A 1 214 ? -8.643 -0.891 23.649 1.00 96.56 214 GLU A CA 1
ATOM 1632 C C . GLU A 1 214 ? -9.075 -1.264 25.077 1.00 96.56 214 GLU A C 1
ATOM 1634 O O . GLU A 1 214 ? -10.096 -1.935 25.233 1.00 96.56 214 GLU A O 1
ATOM 1639 N N . GLU A 1 215 ? -8.333 -0.837 26.105 1.00 96.62 215 GLU A N 1
ATOM 1640 C CA . GLU A 1 215 ? -8.721 -1.002 27.512 1.00 96.62 215 GLU A CA 1
ATOM 1641 C C . GLU A 1 215 ? -9.962 -0.159 27.848 1.00 96.62 215 GLU A C 1
ATOM 1643 O O . GLU A 1 215 ? -10.906 -0.703 28.415 1.00 96.62 215 GLU A O 1
ATOM 1648 N N . GLU A 1 216 ? -10.027 1.112 27.426 1.00 96.81 216 GLU A N 1
ATOM 1649 C CA . GLU A 1 216 ? -11.219 1.960 27.623 1.00 96.81 216 GLU A CA 1
ATOM 1650 C C . GLU A 1 216 ? -12.470 1.353 26.960 1.00 96.81 216 GLU A C 1
ATOM 1652 O O . GLU A 1 216 ? -13.537 1.328 27.566 1.00 96.81 216 GLU A O 1
ATOM 1657 N N . GLN A 1 217 ? -12.347 0.798 25.747 1.00 95.88 217 GLN A N 1
ATOM 1658 C CA . GLN A 1 217 ? -13.465 0.114 25.077 1.00 95.88 217 GLN A CA 1
ATOM 1659 C C . GLN A 1 217 ? -13.917 -1.150 25.819 1.00 95.88 217 GLN A C 1
ATOM 1661 O O . GLN A 1 217 ? -15.108 -1.445 25.842 1.00 95.88 217 GLN A O 1
ATOM 1666 N N . GLN A 1 218 ? -12.988 -1.904 26.412 1.00 96.62 218 GLN A N 1
ATOM 1667 C CA . GLN A 1 218 ? -13.335 -3.080 27.214 1.00 96.62 218 GLN A CA 1
ATOM 1668 C C . GLN A 1 218 ? -14.025 -2.688 28.523 1.00 96.62 218 GLN A C 1
ATOM 1670 O O . GLN A 1 218 ? -14.981 -3.354 28.905 1.00 96.62 218 GLN A O 1
ATOM 1675 N N . GLU A 1 219 ? -13.577 -1.619 29.189 1.00 96.75 219 GLU A N 1
ATOM 1676 C CA . GLU A 1 219 ? -14.250 -1.099 30.386 1.00 96.75 219 GLU A CA 1
ATOM 1677 C C . GLU A 1 219 ? -15.677 -0.624 30.058 1.00 96.75 219 GLU A C 1
ATOM 1679 O O . GLU A 1 219 ? -16.602 -0.979 30.784 1.00 96.75 219 GLU A O 1
ATOM 1684 N N . GLU A 1 220 ? -15.885 0.085 28.939 1.00 96.88 220 GLU A N 1
ATOM 1685 C CA . GLU A 1 220 ? -17.231 0.473 28.479 1.00 96.88 220 GLU A CA 1
ATOM 1686 C C . GLU A 1 220 ? -18.120 -0.756 28.188 1.00 96.88 220 GLU A C 1
ATOM 1688 O O . GLU A 1 220 ? -19.271 -0.793 28.619 1.00 96.88 220 GLU A O 1
ATOM 1693 N N . GLU A 1 221 ? -17.598 -1.795 27.517 1.00 97.12 221 GLU A N 1
ATOM 1694 C CA . GLU A 1 221 ? -18.347 -3.042 27.268 1.00 97.12 221 GLU A CA 1
ATOM 1695 C C . GLU A 1 221 ? -18.668 -3.825 28.560 1.00 97.12 221 GLU A C 1
ATOM 1697 O O . GLU A 1 221 ? -19.693 -4.512 28.620 1.00 97.12 221 GLU A O 1
ATOM 1702 N N . GLU A 1 222 ? -17.805 -3.773 29.582 1.00 96.94 222 GLU A N 1
ATOM 1703 C CA . GLU A 1 222 ? -18.060 -4.389 30.894 1.00 96.94 222 GLU A CA 1
ATOM 1704 C C . GLU A 1 222 ? -19.092 -3.603 31.716 1.00 96.94 222 GLU A C 1
ATOM 1706 O O . GLU A 1 222 ? -19.895 -4.223 32.417 1.00 96.94 222 GLU A O 1
ATOM 1711 N N . GLU A 1 223 ? -19.094 -2.267 31.642 1.00 96.69 223 GLU A N 1
ATOM 1712 C CA . GLU A 1 223 ? -20.119 -1.426 32.275 1.00 96.69 223 GLU A CA 1
ATOM 1713 C C . GLU A 1 223 ? -21.498 -1.650 31.633 1.00 96.69 223 GLU A C 1
ATOM 1715 O O . GLU A 1 223 ? -22.463 -1.865 32.365 1.00 96.69 223 GLU A O 1
ATOM 1720 N N . GLU A 1 224 ? -21.596 -1.703 30.297 1.00 96.56 224 GLU A N 1
ATOM 1721 C CA . GLU A 1 224 ? -22.862 -2.006 29.602 1.00 96.56 224 GLU A CA 1
ATOM 1722 C C . GLU A 1 224 ? -23.418 -3.387 29.998 1.00 96.56 224 GLU A C 1
ATOM 1724 O O . GLU A 1 224 ? -24.613 -3.523 30.250 1.00 96.56 224 GLU A O 1
ATOM 1729 N N . GLN A 1 225 ? -22.561 -4.410 30.122 1.00 95.81 225 GLN A N 1
ATOM 1730 C CA . GLN A 1 225 ? -22.989 -5.741 30.578 1.00 95.81 225 GLN A CA 1
ATOM 1731 C C . GLN A 1 225 ? -23.496 -5.738 32.024 1.00 95.81 225 GLN A C 1
ATOM 1733 O O . GLN A 1 225 ? -24.441 -6.457 32.338 1.00 95.81 225 GLN A O 1
ATOM 1738 N N . GLN A 1 226 ? -22.877 -4.954 32.911 1.00 95.81 226 GLN A N 1
ATOM 1739 C CA . GLN A 1 226 ? -23.350 -4.826 34.292 1.00 95.81 226 GLN A CA 1
ATOM 1740 C C . GLN A 1 226 ? -24.699 -4.108 34.362 1.00 95.81 226 GLN A C 1
ATOM 1742 O O . GLN A 1 226 ? -25.551 -4.527 35.139 1.00 95.81 226 GLN A O 1
ATOM 1747 N N . GLU A 1 227 ? -24.909 -3.063 33.555 1.00 96.31 227 GLU A N 1
ATOM 1748 C CA . GLU A 1 227 ? -26.212 -2.395 33.464 1.00 96.31 227 GLU A CA 1
ATOM 1749 C C . GLU A 1 227 ? -27.294 -3.350 32.932 1.00 96.31 227 GLU A C 1
ATOM 1751 O O . GLU A 1 227 ? -28.372 -3.413 33.520 1.00 96.31 227 GLU A O 1
ATOM 1756 N N . GLU A 1 228 ? -27.004 -4.155 31.899 1.00 96.38 228 GLU A N 1
ATOM 1757 C CA . GLU A 1 228 ? -27.934 -5.187 31.405 1.00 96.38 228 GLU A CA 1
ATOM 1758 C C . GLU A 1 228 ? -28.255 -6.242 32.485 1.00 96.38 228 GLU A C 1
ATOM 1760 O O . GLU A 1 228 ? -29.420 -6.586 32.675 1.00 96.38 228 GLU A O 1
ATOM 1765 N N . GLU A 1 229 ? -27.258 -6.727 33.240 1.00 96.50 229 GLU A N 1
ATOM 1766 C CA . GLU A 1 229 ? -27.485 -7.672 34.349 1.00 96.50 229 GLU A CA 1
ATOM 1767 C C . GLU A 1 229 ? -28.296 -7.054 35.508 1.00 96.50 229 GLU A C 1
ATOM 1769 O O . GLU A 1 229 ? -29.034 -7.771 36.190 1.00 96.50 229 GLU A O 1
ATOM 1774 N N . GLU A 1 230 ? -28.151 -5.750 35.775 1.00 96.19 230 GLU A N 1
ATOM 1775 C CA . GLU A 1 230 ? -28.955 -5.035 36.776 1.00 96.19 230 GLU A CA 1
ATOM 1776 C C . GLU A 1 230 ? -30.398 -4.803 36.303 1.00 96.19 230 GLU A C 1
ATOM 1778 O O . GLU A 1 230 ? -31.316 -4.898 37.120 1.00 96.19 230 GLU A O 1
ATOM 1783 N N . GLU A 1 231 ? -30.615 -4.520 35.014 1.00 96.12 231 GLU A N 1
ATOM 1784 C CA . GLU A 1 231 ? -31.957 -4.424 34.424 1.00 96.12 231 GLU A CA 1
ATOM 1785 C C . GLU A 1 231 ? -32.669 -5.785 34.445 1.00 96.12 231 GLU A C 1
ATOM 1787 O O . GLU A 1 231 ? -33.809 -5.848 34.901 1.00 96.12 231 GLU A O 1
ATOM 1792 N N . GLU A 1 232 ? -31.997 -6.882 34.067 1.00 96.19 232 GLU A N 1
ATOM 1793 C CA . GLU A 1 232 ? -32.573 -8.237 34.155 1.00 96.19 232 GLU A CA 1
ATOM 1794 C C . GLU A 1 232 ? -32.955 -8.603 35.600 1.00 96.19 232 GLU A C 1
ATOM 1796 O O . GLU A 1 232 ? -34.023 -9.164 35.836 1.00 96.19 232 GLU A O 1
ATOM 1801 N N . GLN A 1 233 ? -32.127 -8.247 36.590 1.00 94.94 233 GLN A N 1
ATOM 1802 C CA . GLN A 1 233 ? -32.458 -8.469 38.005 1.00 94.94 233 GLN A CA 1
ATOM 1803 C C . GLN A 1 233 ? -33.665 -7.645 38.465 1.00 94.94 233 GLN A C 1
ATOM 1805 O O . GLN A 1 233 ? -34.462 -8.135 39.261 1.00 94.94 233 GLN A O 1
ATOM 1810 N N . GLN A 1 234 ? -33.804 -6.404 37.991 1.00 94.94 234 GLN A N 1
ATOM 1811 C CA . GLN A 1 234 ? -34.973 -5.576 38.301 1.00 94.94 234 GLN A CA 1
ATOM 1812 C C . GLN A 1 234 ? -36.244 -6.142 37.665 1.00 94.94 234 GLN A C 1
ATOM 1814 O O . GLN A 1 234 ? -37.266 -6.195 38.342 1.00 94.94 234 GLN A O 1
ATOM 1819 N N . GLU A 1 235 ? -36.179 -6.607 36.414 1.00 96.19 235 GLU A N 1
ATOM 1820 C CA . GLU A 1 235 ? -37.308 -7.281 35.761 1.00 96.19 235 GLU A CA 1
ATOM 1821 C C . GLU A 1 235 ? -37.701 -8.566 36.516 1.00 96.19 235 GLU A C 1
ATOM 1823 O O . GLU A 1 235 ? -38.884 -8.772 36.781 1.00 96.19 235 GLU A O 1
ATOM 1828 N N . GLU A 1 236 ? -36.736 -9.387 36.957 1.00 95.94 236 GLU A N 1
ATOM 1829 C CA . GLU A 1 236 ? -37.016 -10.579 37.779 1.00 95.94 236 GLU A CA 1
ATOM 1830 C C . GLU A 1 236 ? -37.626 -10.237 39.155 1.00 95.94 236 GLU A C 1
ATOM 1832 O O . GLU A 1 236 ? -38.456 -10.995 39.665 1.00 95.94 236 GLU A O 1
ATOM 1837 N N . GLU A 1 237 ? -37.216 -9.132 39.792 1.00 95.44 237 GLU A N 1
ATOM 1838 C CA . GLU A 1 237 ? -37.810 -8.665 41.055 1.00 95.44 237 GLU A CA 1
ATOM 1839 C C . GLU A 1 237 ? -39.233 -8.113 40.863 1.00 95.44 237 GLU A C 1
ATOM 1841 O O . GLU A 1 237 ? -40.076 -8.308 41.742 1.00 95.44 237 GLU A O 1
ATOM 1846 N N . GLU A 1 238 ? -39.512 -7.433 39.745 1.00 95.38 238 GLU A N 1
ATOM 1847 C CA . GLU A 1 238 ? -40.859 -6.964 39.397 1.00 95.38 238 GLU A CA 1
ATOM 1848 C C . GLU A 1 238 ? -41.800 -8.142 39.093 1.00 95.38 238 GLU A C 1
ATOM 1850 O O . GLU A 1 238 ? -42.904 -8.172 39.636 1.00 95.38 238 GLU A O 1
ATOM 1855 N N . GLU A 1 239 ? -41.356 -9.150 38.329 1.00 95.88 239 GLU A N 1
ATOM 1856 C CA . GLU A 1 239 ? -42.148 -10.366 38.070 1.00 95.88 239 GLU A CA 1
ATOM 1857 C C . GLU A 1 239 ? -42.486 -11.117 39.371 1.00 95.88 239 GLU A C 1
ATOM 1859 O O . GLU A 1 239 ? -43.624 -11.543 39.557 1.00 95.88 239 GLU A O 1
ATOM 1864 N N . GLN A 1 240 ? 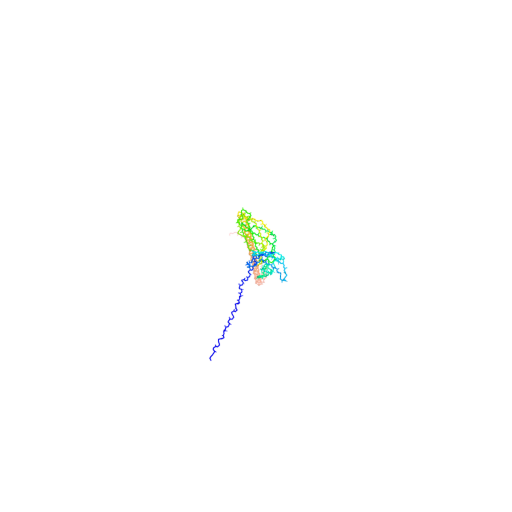-41.538 -11.235 40.311 1.00 94.44 240 GLN A N 1
ATOM 1865 C CA . GLN A 1 240 ? -41.800 -11.867 41.614 1.00 94.44 240 GLN A CA 1
ATOM 1866 C C . GLN A 1 240 ? -42.820 -11.093 42.457 1.00 94.44 240 GLN A C 1
ATOM 1868 O O . GLN A 1 240 ? -43.620 -11.706 43.161 1.00 94.44 240 GLN A O 1
ATOM 1873 N N . GLN A 1 241 ? -42.797 -9.758 42.411 1.00 93.81 241 GLN A N 1
ATOM 1874 C CA . GLN A 1 241 ? -43.788 -8.940 43.117 1.00 93.81 241 GLN A CA 1
ATOM 1875 C C . GLN A 1 241 ? -45.180 -9.078 42.500 1.00 93.81 241 GLN A C 1
ATOM 1877 O O . GLN A 1 241 ? -46.151 -9.157 43.248 1.00 93.81 241 GLN A O 1
ATOM 1882 N N . GLU A 1 242 ? -45.286 -9.131 41.168 1.00 95.00 242 GLU A N 1
ATOM 1883 C CA . GLU A 1 242 ? -46.565 -9.395 40.500 1.00 95.00 242 GLU A CA 1
ATOM 1884 C C . GLU A 1 242 ? -47.110 -10.787 40.862 1.00 95.00 242 GLU A C 1
ATOM 1886 O O . GLU A 1 242 ? -48.290 -10.894 41.190 1.00 95.00 242 GLU A O 1
ATOM 1891 N N . GLU A 1 243 ? -46.269 -11.831 40.897 1.00 95.00 243 GLU A N 1
ATOM 1892 C CA . GLU A 1 243 ? -46.687 -13.171 41.347 1.00 95.00 243 GLU A CA 1
ATOM 1893 C C . GLU A 1 243 ? -47.164 -13.171 42.815 1.00 95.00 243 GLU A C 1
ATOM 1895 O O . GLU A 1 243 ? -48.198 -13.765 43.119 1.00 95.00 243 GLU A O 1
ATOM 1900 N N . GLU A 1 244 ? -46.468 -12.480 43.731 1.00 94.69 244 GLU A N 1
ATOM 1901 C CA . GLU A 1 244 ? -46.903 -12.361 45.135 1.00 94.69 244 GLU A CA 1
ATOM 1902 C C . GLU A 1 244 ? -48.217 -11.570 45.291 1.00 94.69 244 GLU A C 1
ATOM 1904 O O . GLU A 1 244 ? -49.003 -11.858 46.199 1.00 94.69 244 GLU A O 1
ATOM 1909 N N . GLU A 1 245 ? -48.461 -10.556 44.453 1.00 94.19 245 GLU A N 1
ATOM 1910 C CA . GLU A 1 245 ? -49.730 -9.815 44.434 1.00 94.19 245 GLU A CA 1
ATOM 1911 C C . GLU A 1 245 ? -50.881 -10.659 43.863 1.00 94.19 245 GLU A C 1
ATOM 1913 O O . GLU A 1 245 ? -52.000 -10.565 44.372 1.00 94.19 245 GLU A O 1
ATOM 1918 N N . GLU A 1 246 ? -50.628 -11.486 42.841 1.00 94.50 246 GLU A N 1
ATOM 1919 C CA . GLU A 1 246 ? -51.614 -12.437 42.312 1.00 94.50 246 GLU A CA 1
ATOM 1920 C C . GLU A 1 246 ? -51.965 -13.518 43.348 1.00 94.50 246 GLU A C 1
ATOM 1922 O O . GLU A 1 246 ? -53.150 -13.759 43.575 1.00 94.50 246 GLU A O 1
ATOM 1927 N N . GLU A 1 247 ? -50.981 -14.106 44.045 1.00 93.94 247 GLU A N 1
ATOM 1928 C CA . GLU A 1 247 ? -51.242 -15.086 45.116 1.00 93.94 247 GLU A CA 1
ATOM 1929 C C . GLU A 1 247 ? -52.075 -14.483 46.262 1.00 93.94 247 GLU A C 1
ATOM 1931 O O . GLU A 1 247 ? -52.993 -15.129 46.763 1.00 93.94 247 GLU A O 1
ATOM 1936 N N . GLN A 1 248 ? -51.805 -13.233 46.661 1.00 92.19 248 GLN A N 1
ATOM 1937 C CA . GLN A 1 248 ? -52.601 -12.548 47.690 1.00 92.19 248 GLN A CA 1
ATOM 1938 C C . GLN A 1 248 ? -54.044 -12.293 47.244 1.00 92.19 248 GLN A C 1
ATOM 1940 O O . GLN A 1 248 ? -54.959 -12.418 48.054 1.00 92.19 248 GLN A O 1
ATOM 1945 N N . GLN A 1 249 ? -54.258 -11.939 45.973 1.00 92.44 249 GLN A N 1
ATOM 1946 C CA . GLN A 1 249 ? -55.609 -11.774 45.430 1.00 92.44 249 GLN A CA 1
ATOM 1947 C C . GLN A 1 249 ? -56.361 -13.106 45.377 1.00 92.44 249 GLN A C 1
ATOM 1949 O O . GLN A 1 249 ? -57.541 -13.135 45.713 1.00 92.44 249 GLN A O 1
ATOM 1954 N N . GLU A 1 250 ? -55.695 -14.203 45.000 1.00 93.75 250 GLU A N 1
ATOM 1955 C CA . GLU A 1 250 ? -56.303 -15.538 45.042 1.00 93.75 250 GLU A CA 1
ATOM 1956 C C . GLU A 1 250 ? -56.665 -15.955 46.480 1.00 93.75 250 GLU A C 1
ATOM 1958 O O . GLU A 1 250 ? -57.758 -16.477 46.692 1.00 93.75 250 GLU A O 1
ATOM 1963 N N . GLU A 1 251 ? -55.809 -15.685 47.477 1.00 93.38 251 GLU A N 1
ATOM 1964 C CA . GLU A 1 251 ? -56.134 -15.944 48.891 1.00 93.38 251 GLU A CA 1
ATOM 1965 C C . GLU A 1 251 ? -57.330 -15.102 49.379 1.00 93.38 251 GLU A C 1
ATOM 1967 O O . GLU A 1 251 ? -58.211 -15.644 50.047 1.00 93.38 251 GLU A O 1
ATOM 1972 N N . GLU A 1 252 ? -57.405 -13.809 49.030 1.00 93.06 252 GLU A N 1
ATOM 1973 C CA . GLU A 1 252 ? -58.560 -12.958 49.370 1.00 93.06 252 GLU A CA 1
ATOM 1974 C C . GLU A 1 252 ? -59.857 -13.459 48.702 1.00 93.06 252 GLU A C 1
ATOM 1976 O O . GLU A 1 252 ? -60.901 -13.507 49.354 1.00 93.06 252 GLU A O 1
ATOM 1981 N N . GLU A 1 253 ? -59.807 -13.884 47.431 1.00 93.06 253 GLU A N 1
ATOM 1982 C CA . GLU A 1 253 ? -60.966 -14.471 46.737 1.00 93.06 253 GLU A CA 1
ATOM 1983 C C . GLU A 1 253 ? -61.402 -15.817 47.349 1.00 93.06 253 GLU A C 1
ATOM 1985 O O . GLU A 1 253 ? -62.600 -16.119 47.370 1.00 93.06 253 GLU A O 1
ATOM 1990 N N . GLU A 1 254 ? -60.468 -16.642 47.840 1.00 93.06 254 GLU A N 1
ATOM 1991 C CA . GLU A 1 254 ? -60.790 -17.882 48.562 1.00 93.06 254 GLU A CA 1
ATOM 1992 C C . GLU A 1 254 ? -61.403 -17.609 49.947 1.00 93.06 254 GLU A C 1
ATOM 1994 O O . GLU A 1 254 ? -62.317 -18.335 50.350 1.00 93.06 254 GLU A O 1
ATOM 1999 N N . GLU A 1 255 ? -60.936 -16.586 50.674 1.00 92.88 255 GLU A N 1
ATOM 2000 C CA . GLU A 1 255 ? -61.538 -16.169 51.950 1.00 92.88 255 GLU A CA 1
ATOM 2001 C C . GLU A 1 255 ? -62.961 -15.621 51.751 1.00 92.88 255 GLU A C 1
ATOM 2003 O O . GLU A 1 255 ? -63.864 -16.047 52.470 1.00 92.88 255 GLU A O 1
ATOM 2008 N N . GLU A 1 256 ? -63.199 -14.761 50.749 1.00 92.25 256 GLU A N 1
ATOM 2009 C CA . GLU A 1 256 ? -64.552 -14.266 50.433 1.00 92.25 256 GLU A CA 1
ATOM 2010 C C . GLU A 1 256 ? -65.509 -15.416 50.071 1.00 92.25 256 GLU A C 1
ATOM 2012 O O . GLU A 1 256 ? -66.645 -15.443 50.542 1.00 92.25 256 GLU A O 1
ATOM 2017 N N . GLN A 1 257 ? -65.056 -16.406 49.291 1.00 91.19 257 GLN A N 1
ATOM 2018 C CA . GLN A 1 257 ? -65.870 -17.587 48.967 1.00 91.19 257 GLN A CA 1
ATOM 2019 C C . GLN A 1 257 ? -66.206 -18.429 50.204 1.00 91.19 257 GLN A C 1
ATOM 2021 O O . GLN A 1 257 ? -67.313 -18.956 50.299 1.00 91.19 257 GLN A O 1
ATOM 2026 N N . GLN A 1 258 ? -65.272 -18.570 51.150 1.00 91.25 258 GLN A N 1
ATOM 2027 C CA . GLN A 1 258 ? -65.541 -19.275 52.407 1.00 91.25 258 GLN A CA 1
ATOM 2028 C C . GLN A 1 258 ? -66.536 -18.516 53.286 1.00 91.25 258 GLN A C 1
ATOM 2030 O O . GLN A 1 258 ? -67.407 -19.152 53.875 1.00 91.25 258 GLN A O 1
ATOM 2035 N N . GLU A 1 259 ? -66.437 -17.185 53.369 1.00 91.31 259 GLU A N 1
ATOM 2036 C CA . GLU A 1 259 ? -67.421 -16.371 54.092 1.00 91.31 259 GLU A CA 1
ATOM 2037 C C . GLU A 1 259 ? -68.819 -16.488 53.458 1.00 91.31 259 GLU A C 1
ATOM 2039 O O . GLU A 1 259 ? -69.786 -16.691 54.190 1.00 91.31 259 GLU A O 1
ATOM 2044 N N . GLU A 1 260 ? -68.936 -16.450 52.123 1.00 90.88 260 GLU A N 1
ATOM 2045 C CA . GLU A 1 260 ? -70.218 -16.672 51.430 1.00 90.88 260 GLU A CA 1
ATOM 2046 C C . GLU A 1 260 ? -70.791 -18.079 51.705 1.00 90.88 260 GLU A C 1
ATOM 2048 O O . GLU A 1 260 ? -71.982 -18.210 51.988 1.00 90.88 260 GLU A O 1
ATOM 2053 N N . GLU A 1 261 ? -69.965 -19.137 51.681 1.00 90.94 261 GLU A N 1
ATOM 2054 C CA . GLU A 1 261 ? -70.409 -20.501 52.021 1.00 90.94 261 GLU A CA 1
ATOM 2055 C C . GLU A 1 261 ? -70.829 -20.643 53.498 1.00 90.94 261 GLU A C 1
ATOM 2057 O O . GLU A 1 261 ? -71.730 -21.431 53.807 1.00 90.94 261 GLU A O 1
ATOM 2062 N N . GLU A 1 262 ? -70.181 -19.930 54.428 1.00 91.06 262 GLU A N 1
ATOM 2063 C CA . GLU A 1 262 ? -70.580 -19.898 55.841 1.00 91.06 262 GLU A CA 1
ATOM 2064 C C . GLU A 1 262 ? -71.889 -19.120 56.055 1.00 91.06 262 GLU A C 1
ATOM 2066 O O . GLU A 1 262 ? -72.709 -19.545 56.874 1.00 91.06 262 GLU A O 1
ATOM 2071 N N . GLU A 1 263 ? -72.109 -18.015 55.330 1.00 90.44 263 GLU A N 1
ATOM 2072 C CA . GLU A 1 263 ? -73.380 -17.278 55.351 1.00 90.44 263 GLU A CA 1
ATOM 2073 C C . GLU A 1 263 ? -74.530 -18.128 54.790 1.00 90.44 263 GLU A C 1
ATOM 2075 O O . GLU A 1 263 ? -75.565 -18.231 55.448 1.00 90.44 263 GLU A O 1
ATOM 2080 N N . GLU A 1 264 ? -74.350 -18.814 53.650 1.00 90.19 264 GLU A N 1
ATOM 2081 C CA . GLU A 1 264 ? -75.371 -19.727 53.103 1.00 90.19 264 GLU A CA 1
ATOM 2082 C C . GLU A 1 264 ? -75.713 -20.861 54.086 1.00 90.19 264 GLU A C 1
ATOM 2084 O O . GLU A 1 264 ? -76.883 -21.200 54.261 1.00 90.19 264 GLU A O 1
ATOM 2089 N N . GLN A 1 265 ? -74.716 -21.433 54.774 1.00 88.62 265 GLN A N 1
ATOM 2090 C CA . GLN A 1 265 ? -74.959 -22.463 55.793 1.00 88.62 265 GLN A CA 1
ATOM 2091 C C . GLN A 1 265 ? -75.731 -21.927 57.003 1.00 88.62 265 GLN A C 1
ATOM 2093 O O . GLN A 1 265 ? -76.572 -22.642 57.547 1.00 88.62 265 GLN A O 1
ATOM 2098 N N . GLN A 1 266 ? -75.458 -20.692 57.436 1.00 88.56 266 GLN A N 1
ATOM 2099 C CA . GLN A 1 266 ? -76.225 -20.058 58.511 1.00 88.56 266 GLN A CA 1
ATOM 2100 C C . GLN A 1 266 ? -77.669 -19.788 58.087 1.00 88.56 266 GLN A C 1
ATOM 2102 O O . GLN A 1 266 ? -78.570 -20.063 58.875 1.00 88.56 266 GLN A O 1
ATOM 2107 N N . GLU A 1 267 ? -77.901 -19.310 56.860 1.00 88.62 267 GLU A N 1
ATOM 2108 C CA . GLU A 1 267 ? -79.258 -19.135 56.330 1.00 88.62 267 GLU A CA 1
ATOM 2109 C C . GLU A 1 267 ? -80.011 -20.477 56.261 1.00 88.62 267 GLU A C 1
ATOM 2111 O O . GLU A 1 267 ? -81.156 -20.547 56.704 1.00 88.62 267 GLU A O 1
ATOM 2116 N N . GLU A 1 268 ? -79.375 -21.564 55.798 1.00 88.38 268 GLU A N 1
ATOM 2117 C CA . GLU A 1 268 ? -79.989 -22.906 55.797 1.00 88.38 268 GLU A CA 1
ATOM 2118 C C . GLU A 1 268 ? -80.282 -23.437 57.216 1.00 88.38 268 GLU A C 1
ATOM 2120 O O . GLU A 1 268 ? -81.273 -24.147 57.414 1.00 88.38 268 GLU A O 1
ATOM 2125 N N . GLU A 1 269 ? -79.431 -23.146 58.209 1.00 88.44 269 GLU A N 1
ATOM 2126 C CA . GLU A 1 269 ? -79.682 -23.511 59.612 1.00 88.44 269 GLU A CA 1
ATOM 2127 C C . GLU A 1 269 ? -80.818 -22.684 60.235 1.00 88.44 269 GLU A C 1
ATOM 2129 O O . GLU A 1 269 ? -81.598 -23.233 61.018 1.00 88.44 269 GLU A O 1
ATOM 2134 N N . GLU A 1 270 ? -80.925 -21.391 59.911 1.00 87.25 270 GLU A N 1
ATOM 2135 C CA . GLU A 1 270 ? -82.044 -20.543 60.342 1.00 87.25 270 GLU A CA 1
ATOM 2136 C C . GLU A 1 270 ? -83.366 -21.010 59.717 1.00 87.25 270 GLU A C 1
ATOM 2138 O O . GLU A 1 270 ? -84.351 -21.147 60.439 1.00 87.25 270 GLU A O 1
ATOM 2143 N N . GLU A 1 271 ? -83.383 -21.341 58.420 1.00 87.00 271 GLU A N 1
ATOM 2144 C CA . GLU A 1 271 ? -84.580 -21.849 57.730 1.00 87.00 271 GLU A CA 1
ATOM 2145 C C . GLU A 1 271 ? -85.043 -23.192 58.331 1.00 87.00 271 GLU A C 1
ATOM 2147 O O . GLU A 1 271 ? -86.228 -23.383 58.594 1.00 87.00 271 GLU A O 1
ATOM 2152 N N . GLN A 1 272 ? -84.110 -24.095 58.668 1.00 85.19 272 GLN A N 1
ATOM 2153 C CA . GLN A 1 272 ? -84.431 -25.345 59.377 1.00 85.19 272 GLN A CA 1
ATOM 2154 C C . GLN A 1 272 ? -84.984 -25.114 60.789 1.00 85.19 272 GLN A C 1
ATOM 2156 O O . GLN A 1 272 ? -85.848 -25.869 61.233 1.00 85.19 272 GLN A O 1
ATOM 2161 N N . GLN A 1 273 ? -84.484 -24.107 61.513 1.00 84.00 273 GLN A N 1
ATOM 2162 C CA . GLN A 1 273 ? -85.022 -23.755 62.830 1.00 84.00 273 GLN A CA 1
ATOM 2163 C C . GLN A 1 273 ? -86.425 -23.157 62.726 1.00 84.00 273 GLN A C 1
ATOM 2165 O O . GLN A 1 273 ? -87.268 -23.490 63.555 1.00 84.00 273 GLN A O 1
ATOM 2170 N N . GLU A 1 274 ? -86.688 -22.310 61.725 1.00 84.75 274 GLU A N 1
ATOM 2171 C CA . GLU A 1 274 ? -88.037 -21.796 61.461 1.00 84.75 274 GLU A CA 1
ATOM 2172 C C . GLU A 1 274 ? -89.009 -22.937 61.115 1.00 84.75 274 GLU A C 1
ATOM 2174 O O . GLU A 1 274 ? -90.095 -22.987 61.692 1.00 84.75 274 GLU A O 1
ATOM 2179 N N . ASP A 1 275 ? -88.605 -23.890 60.266 1.00 85.00 275 ASP A N 1
ATOM 2180 C CA . ASP A 1 275 ? -89.404 -25.083 59.942 1.00 85.00 275 ASP A CA 1
ATOM 2181 C C . ASP A 1 275 ? -89.686 -25.948 61.195 1.00 85.00 275 ASP A C 1
ATOM 2183 O O . ASP A 1 275 ? -90.814 -26.400 61.400 1.00 85.00 275 ASP A O 1
ATOM 2187 N N . GLU A 1 276 ? -88.689 -26.171 62.068 1.00 83.06 276 GLU A N 1
ATOM 2188 C CA . GLU A 1 276 ? -88.875 -26.902 63.336 1.00 83.06 276 GLU A CA 1
ATOM 2189 C C . GLU A 1 276 ? -89.777 -26.147 64.332 1.00 83.06 276 GLU A C 1
ATOM 2191 O O . GLU A 1 276 ? -90.506 -26.781 65.102 1.00 83.06 276 GLU A O 1
ATOM 2196 N N . GLU A 1 277 ? -89.724 -24.810 64.363 1.00 81.69 277 GLU A N 1
ATOM 2197 C CA . GLU A 1 277 ? -90.629 -23.986 65.174 1.00 81.69 277 GLU A CA 1
ATOM 2198 C C . GLU A 1 277 ? -92.064 -24.003 64.624 1.00 81.69 277 GLU A C 1
ATOM 2200 O O . GLU A 1 277 ? -93.005 -24.043 65.421 1.00 81.69 277 GLU A O 1
ATOM 2205 N N . GLU A 1 278 ? -92.252 -24.001 63.298 1.00 80.25 278 GLU A N 1
ATOM 2206 C CA . GLU A 1 278 ? -93.569 -24.182 62.672 1.00 80.25 278 GLU A CA 1
ATOM 2207 C C . GLU A 1 278 ? -94.145 -25.573 62.974 1.00 80.25 278 GLU A C 1
ATOM 2209 O O . GLU A 1 278 ? -95.296 -25.652 63.403 1.00 80.25 278 GLU A O 1
ATOM 2214 N N . GLU A 1 279 ? -93.365 -26.657 62.847 1.00 80.06 279 GLU A N 1
ATOM 2215 C CA . GLU A 1 279 ? -93.826 -28.010 63.214 1.00 80.06 279 GLU A CA 1
ATOM 2216 C C . GLU A 1 279 ? -94.227 -28.096 64.697 1.00 80.06 279 GLU A C 1
ATOM 2218 O O . GLU A 1 279 ? -95.254 -28.689 65.023 1.00 80.06 279 GLU A O 1
ATOM 2223 N N . GLN A 1 280 ? -93.464 -27.475 65.605 1.00 77.06 280 GLN A N 1
ATOM 2224 C CA . GLN A 1 280 ? -93.814 -27.432 67.032 1.00 77.06 280 GLN A CA 1
ATOM 2225 C C . GLN A 1 280 ? -95.096 -26.637 67.299 1.00 77.06 280 GLN A C 1
ATOM 2227 O O . GLN A 1 280 ? -95.886 -27.029 68.157 1.00 77.06 280 GLN A O 1
ATOM 2232 N N . GLN A 1 281 ? -95.320 -25.531 66.583 1.00 75.81 281 GLN A N 1
ATOM 2233 C CA . GLN A 1 281 ? -96.567 -24.770 66.688 1.00 75.81 281 GLN A CA 1
ATOM 2234 C C . GLN A 1 281 ? -97.760 -25.558 66.142 1.00 75.81 281 GLN A C 1
ATOM 2236 O O . GLN A 1 281 ? -98.825 -25.521 66.755 1.00 75.81 281 GLN A O 1
ATOM 2241 N N . GLU A 1 282 ? -97.598 -26.287 65.033 1.00 76.31 282 GLU A N 1
ATOM 2242 C CA . GLU A 1 282 ? -98.643 -27.178 64.516 1.00 76.31 282 GLU A CA 1
ATOM 2243 C C . GLU A 1 282 ? -98.955 -28.316 65.505 1.00 76.31 282 GLU A C 1
ATOM 2245 O O . GLU A 1 282 ? -100.131 -28.591 65.742 1.00 76.31 282 GLU A O 1
ATOM 2250 N N . GLU A 1 283 ? -97.945 -28.932 66.139 1.00 75.62 283 GLU A N 1
ATOM 2251 C CA . GLU A 1 283 ? -98.157 -29.932 67.201 1.00 75.62 283 GLU A CA 1
ATOM 2252 C C . GLU A 1 283 ? -98.867 -29.331 68.430 1.00 75.62 283 GLU A C 1
ATOM 2254 O O . GLU A 1 283 ? -99.801 -29.943 68.949 1.00 75.62 283 GLU A O 1
ATOM 2259 N N . GLU A 1 284 ? -98.486 -28.129 68.886 1.00 75.19 284 GLU A N 1
ATOM 2260 C CA . GLU A 1 284 ? -99.177 -27.441 69.990 1.00 75.19 284 GLU A CA 1
ATOM 2261 C C . GLU A 1 284 ? -100.629 -27.066 69.632 1.00 75.19 284 GLU A C 1
ATOM 2263 O O . GLU A 1 284 ? -101.507 -27.119 70.497 1.00 75.19 284 GLU A O 1
ATOM 2268 N N . GLU A 1 285 ? -100.910 -26.680 68.382 1.00 74.12 285 GLU A N 1
ATOM 2269 C CA . GLU A 1 285 ? -102.276 -26.426 67.906 1.00 74.12 285 GLU A CA 1
ATOM 2270 C C . GLU A 1 285 ? -103.103 -27.720 67.795 1.00 74.12 285 GLU A C 1
ATOM 2272 O O . GLU A 1 285 ? -104.299 -27.696 68.103 1.00 74.12 285 GLU A O 1
ATOM 2277 N N . GLU A 1 286 ? -102.501 -28.845 67.389 1.00 73.38 286 GLU A N 1
ATOM 2278 C CA . GLU A 1 286 ? -103.156 -30.161 67.407 1.00 73.38 286 GLU A CA 1
ATOM 2279 C C . GLU A 1 286 ? -103.451 -30.628 68.843 1.00 73.38 286 GLU A C 1
ATOM 2281 O O . GLU A 1 286 ? -104.573 -31.068 69.103 1.00 73.38 286 GLU A O 1
ATOM 2286 N N . GLU A 1 287 ? -102.516 -30.477 69.791 1.00 72.50 287 GLU A N 1
ATOM 2287 C CA . GLU A 1 287 ? -102.754 -30.803 71.209 1.00 72.50 287 GLU A CA 1
ATOM 2288 C C . GLU A 1 287 ? -103.870 -29.933 71.813 1.00 72.50 287 GLU A C 1
ATOM 2290 O O . GLU A 1 287 ? -104.731 -30.447 72.527 1.00 72.50 287 GLU A O 1
ATOM 2295 N N . GLN A 1 288 ? -103.920 -28.635 71.489 1.00 67.69 288 GLN A N 1
ATOM 2296 C CA . GLN A 1 288 ? -105.003 -27.749 71.938 1.00 67.69 288 GLN A CA 1
ATOM 2297 C C . GLN A 1 288 ? -106.363 -28.126 71.332 1.00 67.69 288 GLN A C 1
ATOM 2299 O O . GLN A 1 288 ? -107.386 -28.008 72.006 1.00 67.69 288 GLN A O 1
ATOM 2304 N N . GLN A 1 289 ? -106.399 -28.596 70.080 1.00 64.50 289 GLN A N 1
ATOM 2305 C CA . GLN A 1 289 ? -107.631 -29.113 69.474 1.00 64.50 289 GLN A CA 1
ATOM 2306 C C . GLN A 1 289 ? -108.077 -30.439 70.101 1.00 64.50 289 GLN A C 1
ATOM 2308 O O . GLN A 1 289 ? -109.281 -30.639 70.265 1.00 64.50 289 GLN A O 1
ATOM 2313 N N . GLU A 1 290 ? -107.147 -31.330 70.468 1.00 62.56 290 GLU A N 1
ATOM 2314 C CA . GLU A 1 290 ? -107.479 -32.543 71.229 1.00 62.56 290 GLU A CA 1
ATOM 2315 C C . GLU A 1 290 ? -108.000 -32.203 72.637 1.00 62.56 290 GLU A C 1
ATOM 2317 O O . GLU A 1 290 ? -109.007 -32.781 73.046 1.00 62.56 290 GLU A O 1
ATOM 2322 N N . GLU A 1 291 ? -107.410 -31.234 73.351 1.00 60.06 291 GLU A N 1
ATOM 2323 C CA . GLU A 1 291 ? -107.940 -30.757 74.643 1.00 60.06 291 GLU A CA 1
ATOM 2324 C C . GLU A 1 291 ? -109.341 -30.127 74.497 1.00 60.06 291 GLU A C 1
ATOM 2326 O O . GLU A 1 291 ? -110.241 -30.454 75.272 1.00 60.06 291 GLU A O 1
ATOM 2331 N N . GLU A 1 292 ? -109.589 -29.294 73.476 1.00 59.03 292 GLU A N 1
ATOM 2332 C CA . GLU A 1 292 ? -110.928 -28.731 73.223 1.00 59.03 292 GLU A CA 1
ATOM 2333 C C . GLU A 1 292 ? -111.969 -29.799 72.814 1.00 59.03 292 GLU A C 1
ATOM 2335 O O . GLU A 1 292 ? -113.160 -29.643 73.109 1.00 59.03 292 GLU A O 1
ATOM 2340 N N . GLU A 1 293 ? -111.569 -30.887 72.140 1.00 58.16 293 GLU A N 1
ATOM 2341 C CA . GLU A 1 293 ? -112.458 -32.029 71.865 1.00 58.16 293 GLU A CA 1
ATOM 2342 C C . GLU A 1 293 ? -112.705 -32.902 73.112 1.00 58.16 293 GLU A C 1
ATOM 2344 O O . GLU A 1 293 ? -113.798 -33.470 73.235 1.00 58.16 293 GLU A O 1
ATOM 2349 N N . GLU A 1 294 ? -111.753 -32.990 74.050 1.00 57.22 294 GLU A N 1
ATOM 2350 C CA . GLU A 1 294 ? -111.925 -33.702 75.325 1.00 57.22 294 GLU A CA 1
ATOM 2351 C C . GLU A 1 294 ? -112.734 -32.913 76.372 1.00 57.22 294 GLU A C 1
ATOM 2353 O O . GLU A 1 294 ? -113.411 -33.553 77.178 1.00 57.22 294 GLU A O 1
ATOM 2358 N N . GLU A 1 295 ? -112.759 -31.573 76.342 1.00 54.56 295 GLU A N 1
ATOM 2359 C CA . GLU A 1 295 ? -113.553 -30.747 77.279 1.00 54.56 295 GLU A CA 1
ATOM 2360 C C . GLU A 1 295 ? -115.026 -30.541 76.856 1.00 54.56 295 GLU A C 1
ATOM 2362 O O . GLU A 1 295 ? -115.897 -30.277 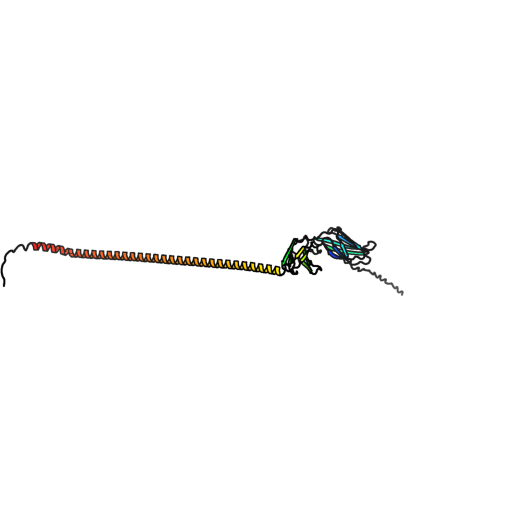77.692 1.00 54.56 295 GLU A O 1
ATOM 2367 N N . GLN A 1 296 ? -115.370 -30.741 75.577 1.00 52.97 296 GLN A N 1
ATOM 2368 C CA . GLN A 1 296 ? -116.754 -30.601 75.090 1.00 52.97 296 GLN A CA 1
ATOM 2369 C C . GLN A 1 296 ? -117.821 -31.514 75.739 1.00 52.97 296 GLN A C 1
ATOM 2371 O O . GLN A 1 296 ? -118.982 -31.097 75.785 1.00 52.97 296 GLN A O 1
ATOM 2376 N N . PRO A 1 297 ? -117.532 -32.733 76.238 1.00 52.84 297 PRO A N 1
ATOM 2377 C CA . PRO A 1 297 ? -118.505 -33.507 76.996 1.00 52.84 297 PRO A CA 1
ATOM 2378 C C . PRO A 1 297 ? -118.615 -33.096 78.477 1.00 52.84 297 PRO A C 1
ATOM 2380 O O . PRO A 1 297 ? -119.610 -33.475 79.092 1.00 52.84 297 PRO A O 1
ATOM 2383 N N . GLU A 1 298 ? -117.655 -32.357 79.057 1.00 51.34 298 GLU A N 1
ATOM 2384 C CA . GLU A 1 298 ? -117.654 -32.013 80.495 1.00 51.34 298 GLU A CA 1
ATOM 2385 C C . GLU A 1 298 ? -118.374 -30.680 80.798 1.00 51.34 298 GLU A C 1
ATOM 2387 O O . GLU A 1 298 ? -119.130 -30.610 81.770 1.00 51.34 298 GLU A O 1
ATOM 2392 N N . GLU A 1 299 ? -118.293 -29.660 79.929 1.00 52.34 299 GLU A N 1
ATOM 2393 C CA . GLU A 1 299 ? -119.028 -28.391 80.138 1.00 52.34 299 GLU A CA 1
ATOM 2394 C C . GLU A 1 299 ? -120.562 -28.517 79.975 1.00 52.34 299 GLU A C 1
ATOM 2396 O O . GLU A 1 299 ? -121.318 -27.723 80.547 1.00 52.34 299 GLU A O 1
ATOM 2401 N N . GLU A 1 300 ? -121.063 -29.514 79.230 1.00 52.59 300 GLU A N 1
ATOM 2402 C CA . GLU A 1 300 ? -122.513 -29.768 79.123 1.00 52.59 300 GLU A CA 1
ATOM 2403 C C . GLU A 1 300 ? -123.099 -30.505 80.349 1.00 52.59 300 GLU A C 1
ATOM 2405 O O . GLU A 1 300 ? -124.317 -30.435 80.559 1.00 52.59 300 GLU A O 1
ATOM 2410 N N . GLU A 1 301 ? -122.280 -31.172 81.179 1.00 52.78 301 GLU A N 1
ATOM 2411 C CA . GLU A 1 301 ? -122.740 -31.828 82.418 1.00 52.78 301 GLU A CA 1
ATOM 2412 C C . GLU A 1 301 ? -122.733 -30.878 83.636 1.00 52.78 301 GLU A C 1
ATOM 2414 O O . GLU A 1 301 ? -123.694 -30.905 84.409 1.00 52.78 301 GLU A O 1
ATOM 2419 N N . GLU A 1 302 ? -121.767 -29.958 83.774 1.00 54.44 302 GLU A N 1
ATOM 2420 C CA . GLU A 1 302 ? -121.718 -29.024 84.923 1.00 54.44 302 GLU A CA 1
ATOM 2421 C C . GLU A 1 302 ? -122.837 -27.961 84.910 1.00 54.44 302 GLU A C 1
ATOM 2423 O O . GLU A 1 302 ? -123.364 -27.592 85.963 1.00 54.44 302 GLU A O 1
ATOM 2428 N N . GLN A 1 303 ? -123.310 -27.529 83.734 1.00 54.31 303 GLN A N 1
ATOM 2429 C CA . GLN A 1 303 ? -124.432 -26.577 83.647 1.00 54.31 303 GLN A CA 1
ATOM 2430 C C . GLN A 1 303 ? -125.794 -27.193 84.018 1.00 54.31 303 GLN A C 1
ATOM 2432 O O . GLN A 1 303 ? -126.755 -26.456 84.246 1.00 54.31 303 GLN A O 1
ATOM 2437 N N . GLN A 1 304 ? -125.906 -28.527 84.094 1.00 54.38 304 GLN A N 1
ATOM 2438 C CA . GLN A 1 304 ? -127.119 -29.188 84.593 1.00 54.38 304 GLN A CA 1
ATOM 2439 C C . GLN A 1 304 ? -127.121 -29.368 86.118 1.00 54.38 304 GLN A C 1
ATOM 2441 O O . GLN A 1 304 ? -128.207 -29.451 86.691 1.00 54.38 304 GLN A O 1
ATOM 2446 N N . GLU A 1 305 ? -125.959 -29.387 86.782 1.00 55.72 305 GLU A N 1
ATOM 2447 C CA . GLU A 1 305 ? -125.875 -29.546 88.243 1.00 55.72 305 GLU A CA 1
ATOM 2448 C C . GLU A 1 305 ? -126.015 -28.213 89.008 1.00 55.72 305 GLU A C 1
ATOM 2450 O O . GLU A 1 305 ? -126.660 -28.192 90.059 1.00 55.72 305 GLU A O 1
ATOM 2455 N N . GLU A 1 306 ? -125.546 -27.077 88.472 1.00 55.34 306 GLU A N 1
ATOM 2456 C CA . GLU A 1 306 ? -125.674 -25.774 89.161 1.00 55.34 306 GLU A CA 1
ATOM 2457 C C . GLU A 1 306 ? -127.118 -25.224 89.223 1.00 55.34 306 GLU A C 1
ATOM 2459 O O . GLU A 1 306 ? -127.459 -24.500 90.162 1.00 55.34 306 GLU A O 1
ATOM 2464 N N . GLU A 1 307 ? -128.020 -25.598 88.302 1.00 54.88 307 GLU A N 1
ATOM 2465 C CA . GLU A 1 307 ? -129.439 -25.192 88.391 1.00 54.88 307 GLU A CA 1
ATOM 2466 C C . GLU A 1 307 ? -130.235 -25.966 89.470 1.00 54.88 307 GLU A C 1
ATOM 2468 O O . GLU A 1 307 ? -131.315 -25.512 89.872 1.00 54.88 307 GLU A O 1
ATOM 2473 N N . GLU A 1 308 ? -129.732 -27.101 89.984 1.00 54.97 308 GLU A N 1
ATOM 2474 C CA . GLU A 1 308 ? -130.402 -27.864 91.055 1.00 54.97 308 GLU A CA 1
ATOM 2475 C C . GLU A 1 308 ? -130.013 -27.414 92.482 1.00 54.97 308 GLU A C 1
ATOM 2477 O O . GLU A 1 308 ? -130.830 -27.573 93.398 1.00 54.97 308 GLU A O 1
ATOM 2482 N N . GLU A 1 309 ? -128.847 -26.787 92.698 1.00 55.91 309 GLU A N 1
ATOM 2483 C CA . GLU A 1 309 ? -128.400 -26.358 94.041 1.00 55.91 309 GLU A CA 1
ATOM 2484 C C . GLU A 1 309 ? -128.983 -25.009 94.513 1.00 55.91 309 GLU A C 1
ATOM 2486 O O . GLU A 1 309 ? -129.205 -24.828 95.714 1.00 55.91 309 GLU A O 1
ATOM 2491 N N . GLU A 1 310 ? -129.371 -24.092 93.617 1.00 54.75 310 GLU A N 1
ATOM 2492 C CA . GLU A 1 310 ? -129.970 -22.800 94.016 1.00 54.75 310 GLU A CA 1
ATOM 2493 C C . GLU A 1 310 ? -131.395 -22.911 94.612 1.00 54.75 310 GLU A C 1
ATOM 2495 O O . GLU A 1 310 ? -131.949 -21.921 95.095 1.00 54.75 310 GLU A O 1
ATOM 2500 N N . GLN A 1 311 ? -132.005 -24.103 94.641 1.00 53.00 311 GLN A N 1
ATOM 2501 C CA . GLN A 1 311 ? -133.359 -24.305 95.182 1.00 53.00 311 GLN A CA 1
ATOM 2502 C C . GLN A 1 311 ? -133.418 -24.928 96.589 1.00 53.00 311 GLN A C 1
ATOM 2504 O O . GLN A 1 311 ? -134.528 -25.131 97.088 1.00 53.00 311 GLN A O 1
ATOM 2509 N N . GLN A 1 312 ? -132.289 -25.222 97.257 1.00 49.56 312 GLN A N 1
ATOM 2510 C CA . GLN A 1 312 ? -132.307 -25.985 98.524 1.00 49.56 312 GLN A CA 1
ATOM 2511 C C . GLN A 1 312 ? -131.865 -25.277 99.818 1.00 49.56 312 GLN A C 1
ATOM 2513 O O . GLN A 1 312 ? -132.150 -25.825 100.879 1.00 49.56 312 GLN A O 1
ATOM 2518 N N . GLU A 1 313 ? -131.291 -24.069 99.818 1.00 51.31 313 GLU A N 1
ATOM 2519 C CA . GLU A 1 313 ? -130.809 -23.440 101.076 1.00 51.31 313 GLU A CA 1
ATOM 2520 C C . GLU A 1 313 ? -131.482 -22.102 101.459 1.00 51.31 313 GLU A C 1
ATOM 2522 O O . GLU A 1 313 ? -130.912 -21.278 102.172 1.00 51.31 313 GLU A O 1
ATOM 2527 N N . GLU A 1 314 ? -132.748 -21.901 101.066 1.00 49.50 314 GLU A N 1
ATOM 2528 C CA . GLU A 1 314 ? -133.612 -20.816 101.586 1.00 49.50 314 GLU A CA 1
ATOM 2529 C C . GLU A 1 314 ? -134.433 -21.202 102.849 1.00 49.50 314 GLU A C 1
ATOM 2531 O O . GLU A 1 314 ? -135.263 -20.419 103.314 1.00 49.50 314 GLU A O 1
ATOM 2536 N N . GLU A 1 315 ? -134.196 -22.366 103.469 1.00 44.62 315 GLU A N 1
ATOM 2537 C CA . GLU A 1 315 ? -134.877 -22.805 104.704 1.00 44.62 315 GLU A CA 1
ATOM 2538 C C . GLU A 1 315 ? -133.885 -23.287 105.784 1.00 44.62 315 GLU A C 1
ATOM 2540 O O . GLU A 1 315 ? -133.523 -24.454 105.809 1.00 44.62 315 GLU A O 1
ATOM 2545 N N . GLU A 1 316 ? -133.465 -22.403 106.700 1.00 46.62 316 GLU A N 1
ATOM 2546 C CA . GLU A 1 316 ? -133.518 -22.605 108.170 1.00 46.62 316 GLU A CA 1
ATOM 2547 C C . GLU A 1 316 ? -132.748 -21.493 108.917 1.00 46.62 316 GLU A C 1
ATOM 2549 O O . GLU A 1 316 ? -131.544 -21.539 109.168 1.00 46.62 316 GLU A O 1
ATOM 2554 N N . GLU A 1 317 ? -133.503 -20.462 109.301 1.00 41.75 317 GLU A N 1
ATOM 2555 C CA . GLU A 1 317 ? -133.160 -19.503 110.350 1.00 41.75 317 GLU A CA 1
ATOM 2556 C C . GLU A 1 317 ? -133.220 -20.148 111.759 1.00 41.75 317 GLU A C 1
ATOM 2558 O O . GLU A 1 317 ? -133.915 -21.136 111.979 1.00 41.75 317 GLU A O 1
ATOM 2563 N N . GLU A 1 318 ? -132.606 -19.457 112.735 1.00 42.97 318 GLU A N 1
ATOM 2564 C CA . GLU A 1 318 ? -132.940 -19.428 114.178 1.00 42.97 318 GLU A CA 1
ATOM 2565 C C . GLU A 1 318 ? -132.220 -20.366 115.191 1.00 42.97 318 GLU A C 1
ATOM 2567 O O . GLU A 1 318 ? -132.639 -21.484 115.465 1.00 42.97 318 GLU A O 1
ATOM 2572 N N . GLN A 1 319 ? -131.222 -19.802 115.906 1.00 37.72 319 GLN A N 1
ATOM 2573 C CA . GLN A 1 319 ? -131.232 -19.442 117.356 1.00 37.72 319 GLN A CA 1
ATOM 2574 C C . GLN A 1 319 ? -129.914 -19.692 118.153 1.00 37.72 319 GLN A C 1
ATOM 2576 O O . GLN A 1 319 ? -129.092 -20.513 117.756 1.00 37.72 319 GLN A O 1
ATOM 2581 N N . PRO A 1 320 ? -129.678 -18.943 119.266 1.00 54.28 320 PRO A N 1
ATOM 2582 C CA . PRO A 1 320 ? -128.363 -18.710 119.879 1.00 54.28 320 PRO A CA 1
ATOM 2583 C C . PRO A 1 320 ? -128.195 -19.285 121.314 1.00 54.28 320 PRO A C 1
ATOM 2585 O O . PRO A 1 320 ? -129.091 -19.923 121.851 1.00 54.28 320 PRO A O 1
ATOM 2588 N N . GLU A 1 321 ? -127.058 -18.925 121.935 1.00 40.19 321 GLU A N 1
ATOM 2589 C CA . GLU A 1 321 ? -126.736 -18.827 123.380 1.00 40.19 321 GLU A CA 1
ATOM 2590 C C . GLU A 1 321 ? -125.848 -19.883 124.090 1.00 40.19 321 GLU A C 1
ATOM 2592 O O . GLU A 1 321 ? -126.077 -21.084 124.094 1.00 40.19 321 GLU A O 1
ATOM 2597 N N . GLU A 1 322 ? -124.879 -19.289 124.807 1.00 43.00 322 GLU A N 1
ATOM 2598 C CA . GLU A 1 322 ? -124.355 -19.607 126.145 1.00 43.00 322 GLU A CA 1
ATOM 2599 C C . GLU A 1 322 ? -123.290 -20.694 126.425 1.00 43.00 322 GLU A C 1
ATOM 2601 O O . GLU A 1 322 ? -123.539 -21.890 126.510 1.00 43.00 322 GLU A O 1
ATOM 2606 N N . SER A 1 323 ? -122.159 -20.156 126.909 1.00 43.28 323 SER A N 1
ATOM 2607 C CA . SER A 1 323 ? -121.534 -20.431 128.217 1.00 43.28 323 SER A CA 1
ATOM 2608 C C . SER A 1 323 ? -120.290 -21.327 128.290 1.00 43.28 323 SER A C 1
ATOM 2610 O O . SER A 1 323 ? -120.193 -22.423 127.754 1.00 43.28 323 SER A O 1
ATOM 2612 N N . LEU A 1 324 ? -119.333 -20.752 129.020 1.00 44.56 324 LEU A N 1
ATOM 2613 C CA . LEU A 1 324 ? -118.114 -21.307 129.585 1.00 44.56 324 LEU A CA 1
ATOM 2614 C C . LEU A 1 324 ? -118.409 -22.455 130.564 1.00 44.56 324 LEU A C 1
ATOM 2616 O O . LEU A 1 324 ? -119.113 -22.233 131.548 1.00 44.56 324 LEU A O 1
ATOM 2620 N N . GLU A 1 325 ? -117.750 -23.595 130.365 1.00 44.19 325 GLU A N 1
ATOM 2621 C CA . GLU A 1 325 ? -116.784 -24.189 131.309 1.00 44.19 325 GLU A CA 1
ATOM 2622 C C . GLU A 1 325 ? -115.854 -25.178 130.595 1.00 44.19 325 GLU A C 1
ATOM 2624 O O . GLU A 1 325 ? -116.334 -25.900 129.690 1.00 44.19 325 GLU A O 1
#

Secondary structure (DSSP, 8-state):
------------------------EEEEEE-SS-EEEEEPPPTT-SEEEEEEE-TT--EEEEEEEETT--EEEE-TTPPTT-EEEEEEEEE-TTS-EEEEEEEEEEPPPPPPPPP-EEEEEETTEEEEE----TT-SEEEEEEEESSSS---EEEEEESSSSEEE-S--TT-EEEEEEEEEETTEEPPPPPPEEEEPPPHHHHHHHHHHHHHHHHHHHHHHHHHHHHHHHHHHHHHHHHHHHHHHHHHHHHHHHHHHHHHHHHHHHHHHHHHHHHHHHHHHHHHHHHHHHHHHHHTTTHHHHHHHHHHHTTSSS-----------

InterPro domains:
  IPR003961 Fibronectin type III [PF00041] (116-193)
  IPR003961 Fibronectin type III [PS50853] (108-200)
  IPR003961 Fibronectin type III [SM00060] (19-97)
  IPR003961 Fibronectin type III [SM00060] (107-187)
  IPR003961 Fibronectin type III [cd00063] (116-197)
  IPR013783 Immunoglobulin-like fold [G3DSA:2.60.40.10] (113-199)
  IPR036116 Fibronectin type III superfamily [SSF49265] (24-198)

Radius of gyration: 70.59 Å; chains: 1; bounding box: 181×70×207 Å

pLDDT: mean 85.53, std 18.29, range [35.06, 98.75]

Organism: Knipowitschia caucasica (NCBI:txid637954)

Sequence (325 aa):
MGLKWVLLLLVLQVSLQSSHAALNIGVYSASTKHFVFKWDKVNGAMSYEITITNIANQRVGFAVFGANTVMGSVSSGLAANTNYTYSIEAKNATGAVLESASGQHLTAPERMDPIVSVTAVDSTTLQVEFVLKTGASKYIVRALDTQEPLTFFKEIEVTSSPALFPSLQPYTQYKLSVMAANSGGRSQPTESVIAKTFSEEQQEEEEEQQEEEEEEQQEEEEEEQQEEEEEEQQEEEEEQQEEEEEEQQEEEEEEEQQEEEEEEQQEEEEEQQEDEEEEQQEEEEEEQQEEEEEEQPEEEEEQQEEEEEEQQEEEEEEQPEESLE